Protein AF-A0A412KSM3-F1 (afdb_monomer)

Mean predicted aligned error: 12.53 Å

Structure (mmCIF, N/CA/C/O backbone):
data_AF-A0A412KSM3-F1
#
_entry.id   AF-A0A412KSM3-F1
#
loop_
_atom_site.group_PDB
_atom_site.id
_atom_site.type_symbol
_atom_site.label_atom_id
_atom_site.label_alt_id
_atom_site.label_comp_id
_atom_site.label_asym_id
_atom_site.label_entity_id
_atom_site.label_seq_id
_atom_site.pdbx_PDB_ins_code
_atom_site.Cartn_x
_atom_site.Cartn_y
_atom_site.Cartn_z
_atom_site.occupancy
_atom_site.B_iso_or_equiv
_atom_site.auth_seq_id
_atom_site.auth_comp_id
_atom_site.auth_asym_id
_atom_site.auth_atom_id
_atom_site.pdbx_PDB_model_num
ATOM 1 N N . MET A 1 1 ? -1.218 -24.871 -24.030 1.00 41.84 1 MET A N 1
ATOM 2 C CA . MET A 1 1 ? -2.576 -24.636 -23.506 1.00 41.84 1 MET A CA 1
ATOM 3 C C . MET A 1 1 ? -2.518 -24.998 -22.035 1.00 41.84 1 MET A C 1
ATOM 5 O O . MET A 1 1 ? -2.115 -26.114 -21.747 1.00 41.84 1 MET A O 1
ATOM 9 N N . LEU A 1 2 ? -2.709 -24.034 -21.135 1.00 46.22 2 LEU A N 1
ATOM 10 C CA . LEU A 1 2 ? -2.641 -24.259 -19.686 1.00 46.22 2 LEU A CA 1
ATOM 11 C C . LEU A 1 2 ? -4.062 -24.531 -19.176 1.00 46.22 2 LEU A C 1
ATOM 13 O O . LEU A 1 2 ? -4.995 -23.851 -19.595 1.00 46.22 2 LEU A O 1
ATOM 17 N N . ASP A 1 3 ? -4.217 -25.549 -18.328 1.00 54.09 3 ASP A N 1
ATOM 18 C CA . ASP A 1 3 ? -5.524 -26.036 -17.873 1.00 54.09 3 ASP A CA 1
ATOM 19 C C . ASP A 1 3 ? -6.285 -24.988 -17.051 1.00 54.09 3 ASP A C 1
ATOM 21 O O . ASP A 1 3 ? -5.856 -24.595 -15.961 1.00 54.09 3 ASP A O 1
ATOM 25 N N . LYS A 1 4 ? -7.452 -24.591 -17.567 1.00 57.88 4 LYS A N 1
ATOM 26 C CA . LYS A 1 4 ? -8.476 -23.795 -16.882 1.00 57.88 4 LYS A CA 1
ATOM 27 C C . LYS A 1 4 ? -9.047 -24.594 -15.707 1.00 57.88 4 LYS A C 1
ATOM 29 O O . LYS A 1 4 ? -9.431 -25.749 -15.881 1.00 57.88 4 LYS A O 1
ATOM 34 N N . GLY A 1 5 ? -9.150 -23.990 -14.524 1.00 72.62 5 GLY A N 1
ATOM 35 C CA . GLY A 1 5 ? -9.781 -24.649 -13.378 1.00 72.62 5 GLY A CA 1
ATOM 36 C C . GLY A 1 5 ? -9.527 -23.974 -12.035 1.00 72.62 5 GLY A C 1
ATOM 37 O O . GLY A 1 5 ? -8.598 -23.182 -11.879 1.00 72.62 5 GLY A O 1
ATOM 38 N N . THR A 1 6 ? -10.371 -24.301 -11.059 1.00 74.75 6 THR A N 1
ATOM 39 C CA . THR A 1 6 ? -10.212 -23.893 -9.660 1.00 74.75 6 THR A CA 1
ATOM 40 C C . THR A 1 6 ? -9.235 -24.842 -8.974 1.00 74.75 6 THR A C 1
ATOM 42 O O . THR A 1 6 ? -9.435 -26.056 -8.998 1.00 74.75 6 THR A O 1
ATOM 45 N N . ARG A 1 7 ? -8.173 -24.314 -8.363 1.00 77.75 7 ARG A N 1
ATOM 46 C CA . ARG A 1 7 ? -7.205 -25.087 -7.570 1.00 77.75 7 ARG A CA 1
ATOM 47 C C . ARG A 1 7 ? -7.163 -24.548 -6.152 1.00 77.75 7 ARG A C 1
ATOM 49 O O . ARG A 1 7 ? -7.313 -23.352 -5.944 1.00 77.75 7 ARG A O 1
ATOM 56 N N . ILE A 1 8 ? -6.933 -25.422 -5.184 1.00 75.50 8 ILE A N 1
ATOM 57 C CA . ILE A 1 8 ? -6.773 -25.018 -3.787 1.00 75.50 8 ILE A CA 1
ATOM 58 C C . ILE A 1 8 ? -5.331 -24.546 -3.592 1.00 75.50 8 ILE A C 1
ATOM 60 O O . ILE A 1 8 ? -4.391 -25.249 -3.973 1.00 75.50 8 ILE A O 1
ATOM 64 N N . CYS A 1 9 ? -5.148 -23.348 -3.038 1.00 68.38 9 CYS A N 1
ATOM 65 C CA . CYS A 1 9 ? -3.826 -22.834 -2.710 1.00 68.38 9 CYS A CA 1
ATOM 66 C C . CYS A 1 9 ? -3.195 -23.695 -1.599 1.00 68.38 9 CYS A C 1
ATOM 68 O O . CYS A 1 9 ? -3.777 -23.797 -0.521 1.00 68.38 9 CYS A O 1
ATOM 70 N N . PRO A 1 10 ? -1.999 -24.276 -1.798 1.00 67.38 10 PRO A N 1
ATOM 71 C CA . PRO A 1 10 ? -1.363 -25.119 -0.785 1.00 67.38 10 PRO A CA 1
ATOM 72 C C . PRO A 1 10 ? -0.852 -24.334 0.436 1.00 67.38 10 PRO A C 1
ATOM 74 O O . PRO A 1 10 ? -0.486 -24.952 1.428 1.00 67.38 10 PRO A O 1
ATOM 77 N N . PHE A 1 11 ? -0.814 -22.997 0.368 1.00 60.38 11 PHE A N 1
ATOM 78 C CA . PHE A 1 11 ? -0.351 -22.135 1.462 1.00 60.38 11 PHE A CA 1
ATOM 79 C C . PHE A 1 11 ? -1.486 -21.630 2.357 1.00 60.38 11 PHE A C 1
ATOM 81 O O . PHE A 1 11 ? -1.349 -21.677 3.572 1.00 60.38 11 PHE A O 1
ATOM 88 N N . CYS A 1 12 ? -2.595 -21.162 1.775 1.00 77.31 12 CYS A N 1
ATOM 89 C CA . CYS A 1 12 ? -3.716 -20.588 2.533 1.00 77.31 12 CYS A CA 1
ATOM 90 C C . CYS A 1 12 ? -4.997 -21.439 2.510 1.00 77.31 12 CYS A C 1
ATOM 92 O O . CYS A 1 12 ? -5.958 -21.104 3.187 1.00 77.31 12 CYS A O 1
ATOM 94 N N . GLY A 1 13 ? -5.052 -22.530 1.735 1.00 71.19 13 GLY A N 1
ATOM 95 C CA . GLY A 1 13 ? -6.236 -23.396 1.650 1.00 71.19 13 GLY A CA 1
ATOM 96 C C . GLY A 1 13 ? -7.427 -22.799 0.886 1.00 71.19 13 GLY A C 1
ATOM 97 O O . GLY A 1 13 ? -8.452 -23.462 0.744 1.00 71.19 13 GLY A O 1
ATOM 98 N N . GLU A 1 14 ? -7.304 -21.582 0.356 1.00 71.31 14 GLU A N 1
ATOM 99 C CA . GLU A 1 14 ? -8.378 -20.920 -0.386 1.00 71.31 14 GLU A CA 1
ATOM 100 C C . GLU A 1 14 ? -8.478 -21.406 -1.846 1.00 71.31 14 GLU A C 1
ATOM 102 O O . GLU A 1 14 ? -7.454 -21.705 -2.480 1.00 71.31 14 GLU A O 1
ATOM 107 N N . PRO A 1 15 ? -9.695 -21.471 -2.424 1.00 73.25 15 PRO A N 1
ATOM 108 C CA . PRO A 1 15 ? -9.890 -21.777 -3.835 1.00 73.25 15 PRO A CA 1
ATOM 109 C C . PRO A 1 15 ? -9.442 -20.604 -4.721 1.00 73.25 15 PRO A C 1
ATOM 111 O O . PRO A 1 15 ? -9.922 -19.481 -4.600 1.00 73.25 15 PRO A O 1
ATOM 114 N N . VAL A 1 16 ? -8.548 -20.886 -5.666 1.00 72.88 16 VAL A N 1
ATOM 115 C CA . VAL A 1 16 ? -8.004 -19.931 -6.636 1.00 72.88 16 VAL A CA 1
ATOM 116 C C . VAL A 1 16 ? -8.411 -20.353 -8.045 1.00 72.88 16 VAL A C 1
ATOM 118 O O . VAL A 1 16 ? -8.123 -21.469 -8.480 1.00 72.88 16 VAL A O 1
ATOM 121 N N . THR A 1 17 ? -9.075 -19.461 -8.777 1.00 78.31 17 THR A N 1
ATOM 122 C CA . THR A 1 17 ? -9.485 -19.677 -10.172 1.00 78.31 17 THR A CA 1
ATOM 123 C C . THR A 1 17 ? -8.415 -19.206 -11.153 1.00 78.31 17 THR A C 1
ATOM 125 O O . THR A 1 17 ? -7.823 -18.147 -10.959 1.00 78.31 17 THR A O 1
ATOM 128 N N . PHE A 1 18 ? -8.172 -19.971 -12.220 1.00 74.25 18 PHE A N 1
ATOM 129 C CA . PHE A 1 18 ? -7.217 -19.625 -13.281 1.00 74.25 18 PHE A CA 1
ATOM 130 C C . PHE A 1 18 ? -7.918 -19.492 -14.640 1.00 74.25 18 PHE A C 1
ATOM 132 O O . PHE A 1 18 ? -8.801 -20.292 -14.962 1.00 74.25 18 PHE A O 1
ATOM 139 N N . ASP A 1 19 ? -7.523 -18.491 -15.434 1.00 74.00 19 ASP A N 1
ATOM 140 C CA . ASP A 1 19 ? -8.002 -18.304 -16.806 1.00 74.00 19 ASP A CA 1
ATOM 141 C C . ASP A 1 19 ? -7.273 -19.206 -17.819 1.00 74.00 19 ASP A C 1
ATOM 143 O O . ASP A 1 19 ? -6.337 -19.938 -17.497 1.00 74.00 19 ASP A O 1
ATOM 147 N N . GLU A 1 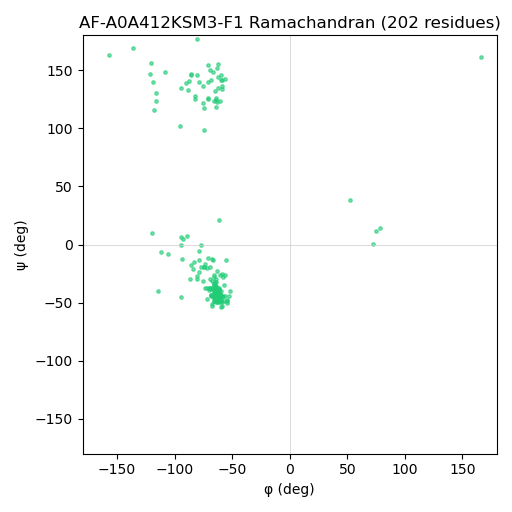20 ? -7.703 -19.138 -19.079 1.00 68.81 20 GLU A N 1
ATOM 148 C CA . GLU A 1 20 ? -7.168 -19.928 -20.200 1.00 68.81 20 GLU A CA 1
ATOM 149 C C . GLU A 1 20 ? -5.712 -19.572 -20.564 1.00 68.81 20 GLU A C 1
ATOM 151 O O . GLU A 1 20 ? -5.040 -20.321 -21.278 1.00 68.81 20 GLU A O 1
ATOM 156 N N . THR A 1 21 ? -5.198 -18.452 -20.044 1.00 64.44 21 THR A N 1
ATOM 157 C CA . THR A 1 21 ? -3.791 -18.043 -20.160 1.00 64.44 21 THR A CA 1
ATOM 158 C C . THR A 1 21 ? -2.947 -18.484 -18.960 1.00 64.44 21 THR A C 1
ATOM 160 O O . THR A 1 21 ? -1.738 -18.251 -18.943 1.00 64.44 21 THR A O 1
ATOM 163 N N . GLY A 1 22 ? -3.553 -19.162 -17.976 1.00 59.41 22 GLY A N 1
ATOM 164 C CA . GLY A 1 22 ? -2.907 -19.590 -16.736 1.00 59.41 22 GLY A CA 1
ATOM 165 C C . GLY A 1 22 ? -2.744 -18.466 -15.711 1.00 59.41 22 GLY A C 1
ATOM 166 O O . GLY A 1 22 ? -1.975 -18.612 -14.759 1.00 59.41 22 GLY A O 1
ATOM 167 N N . ARG A 1 23 ? -3.434 -17.333 -15.887 1.00 58.72 23 ARG A N 1
ATOM 168 C CA . ARG A 1 23 ? -3.395 -16.205 -14.956 1.00 58.72 23 ARG A CA 1
ATOM 169 C C . ARG A 1 23 ? -4.446 -16.391 -13.868 1.00 58.72 23 ARG A C 1
ATOM 171 O O . ARG A 1 23 ? -5.560 -16.839 -14.128 1.00 58.72 23 ARG A O 1
ATOM 178 N N . ARG A 1 24 ? -4.081 -16.035 -12.637 1.00 64.88 24 ARG A N 1
ATOM 179 C CA . ARG A 1 24 ? -4.999 -16.011 -11.497 1.00 64.88 24 ARG A CA 1
ATOM 180 C C . ARG A 1 24 ? -6.134 -15.018 -11.772 1.00 64.88 24 ARG A C 1
ATOM 182 O O . ARG A 1 24 ? -5.879 -13.847 -12.047 1.00 64.88 24 ARG A O 1
ATOM 189 N N . VAL A 1 25 ? -7.361 -15.517 -11.712 1.00 64.69 25 VAL A N 1
ATOM 190 C CA . VAL A 1 25 ? -8.604 -14.751 -11.728 1.00 64.69 25 VAL A CA 1
ATOM 191 C C . VAL A 1 25 ? -8.986 -14.572 -10.270 1.00 64.69 25 VAL A C 1
ATOM 193 O O . VAL A 1 25 ? -9.444 -15.516 -9.630 1.00 64.69 25 VAL A O 1
ATOM 196 N N . ASP A 1 26 ? -8.731 -13.394 -9.715 1.00 61.03 26 ASP A N 1
ATOM 197 C CA . ASP A 1 26 ? -9.159 -13.083 -8.357 1.00 61.03 26 ASP A CA 1
ATOM 198 C C . ASP A 1 26 ? -10.671 -12.822 -8.368 1.00 61.03 26 ASP A C 1
ATOM 200 O O . ASP A 1 26 ? -11.149 -11.941 -9.079 1.00 61.03 26 ASP A O 1
ATOM 204 N N . VAL A 1 27 ? -11.442 -13.589 -7.591 1.00 52.03 27 VAL A N 1
ATOM 205 C CA . VAL A 1 27 ? -12.914 -13.464 -7.510 1.00 52.03 27 VAL A CA 1
ATOM 206 C C . VAL A 1 27 ? -13.338 -12.047 -7.082 1.00 52.03 27 VAL A C 1
ATOM 208 O O . VAL A 1 27 ? -14.373 -11.552 -7.517 1.00 52.03 27 VAL A O 1
ATOM 211 N N . GLN A 1 28 ? -12.492 -11.336 -6.328 1.00 49.03 28 GLN A N 1
ATOM 212 C CA . GLN A 1 28 ? -12.692 -9.921 -5.984 1.00 49.03 28 GLN A CA 1
ATOM 213 C C . GLN A 1 28 ? -12.322 -8.941 -7.107 1.00 49.03 28 GLN A C 1
ATOM 215 O O . GLN A 1 28 ? -12.888 -7.852 -7.174 1.00 49.03 28 GLN A O 1
ATOM 220 N N . ALA A 1 29 ? -11.449 -9.325 -8.042 1.00 45.44 29 ALA A N 1
ATOM 221 C CA . ALA A 1 29 ? -11.204 -8.533 -9.246 1.00 45.44 29 ALA A CA 1
ATOM 222 C C . ALA A 1 29 ? -12.415 -8.547 -10.196 1.00 45.44 29 ALA A C 1
ATOM 224 O O . ALA A 1 29 ? -12.548 -7.647 -11.020 1.00 45.44 29 ALA A O 1
ATOM 225 N N . GLY A 1 30 ? -13.326 -9.520 -10.051 1.00 38.75 30 GLY A N 1
ATOM 226 C CA . GLY A 1 30 ? -14.575 -9.589 -10.812 1.00 38.75 30 GLY A CA 1
ATOM 227 C C . GLY A 1 30 ? -15.535 -8.427 -10.535 1.00 38.75 30 GLY A C 1
ATOM 228 O O . GLY A 1 30 ? -16.204 -7.978 -11.456 1.00 38.75 30 GLY A O 1
ATOM 229 N N . GLN A 1 31 ? -15.554 -7.880 -9.313 1.00 40.97 31 GLN A N 1
ATOM 230 C CA . GLN A 1 31 ? -16.385 -6.710 -8.988 1.00 40.97 31 GLN A CA 1
ATOM 231 C C . GLN A 1 31 ? -15.746 -5.386 -9.432 1.00 40.97 31 GLN A C 1
ATOM 233 O O . GLN A 1 31 ? -16.455 -4.436 -9.744 1.00 40.97 31 GLN A O 1
ATOM 238 N N . ALA A 1 32 ? -14.415 -5.323 -9.521 1.00 42.50 32 ALA A N 1
ATOM 239 C CA . ALA A 1 32 ? -13.710 -4.153 -10.045 1.00 42.50 32 ALA A CA 1
ATOM 240 C C . ALA A 1 32 ? -13.619 -4.136 -11.584 1.00 42.50 32 ALA A C 1
ATOM 242 O O . ALA A 1 32 ? -13.301 -3.104 -12.166 1.00 42.50 32 ALA A O 1
ATOM 243 N N . ALA A 1 33 ? -13.891 -5.258 -12.259 1.00 44.19 33 ALA A N 1
ATOM 244 C CA . ALA A 1 33 ? -13.808 -5.353 -13.715 1.00 44.19 33 ALA A CA 1
ATOM 245 C C . ALA A 1 33 ? -14.970 -4.656 -14.454 1.00 44.19 33 ALA A C 1
ATOM 247 O O . ALA A 1 33 ? -14.815 -4.336 -15.632 1.00 44.19 33 ALA A O 1
ATOM 248 N N . GLU A 1 34 ? -16.106 -4.390 -13.795 1.00 44.03 34 GLU A N 1
ATOM 249 C CA . GLU A 1 34 ? -17.260 -3.718 -14.426 1.00 44.03 34 GLU A CA 1
ATOM 250 C C . GLU A 1 34 ? -17.182 -2.184 -14.407 1.00 44.03 34 GLU A C 1
ATOM 252 O O . GLU A 1 34 ? -17.816 -1.517 -15.225 1.00 44.03 34 GLU A O 1
ATOM 257 N N . THR A 1 35 ? -16.333 -1.600 -13.564 1.00 46.62 35 THR A N 1
ATOM 258 C CA . THR A 1 35 ? -16.054 -0.161 -13.564 1.00 46.62 35 THR A CA 1
ATOM 259 C C . THR A 1 35 ? -14.583 0.062 -13.868 1.00 46.62 35 THR A C 1
ATOM 261 O O . THR A 1 35 ? -13.726 -0.285 -13.071 1.00 46.62 35 THR A O 1
ATOM 264 N N . ASN A 1 36 ? -14.271 0.698 -15.000 1.00 56.44 36 ASN A N 1
ATOM 265 C CA . ASN A 1 36 ? -12.913 1.080 -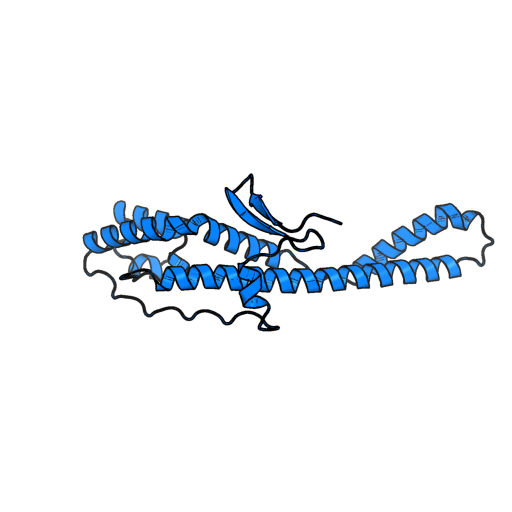15.426 1.00 56.44 36 ASN A CA 1
ATOM 266 C C . ASN A 1 36 ? -12.180 2.074 -14.474 1.00 56.44 36 ASN A C 1
ATOM 268 O O . ASN A 1 36 ? -11.269 2.783 -14.905 1.00 56.44 36 ASN A O 1
ATOM 272 N N . GLY A 1 37 ? -12.576 2.173 -13.202 1.00 71.88 37 GLY A N 1
ATOM 273 C CA . GLY A 1 37 ? -12.078 3.114 -12.203 1.00 71.88 37 GLY A CA 1
ATOM 274 C C . GLY A 1 37 ? -11.833 2.464 -10.841 1.00 71.88 37 GLY A C 1
ATOM 275 O O . GLY A 1 37 ? -12.203 1.318 -10.599 1.00 71.88 37 GLY A O 1
ATOM 276 N N . LEU A 1 38 ? -11.173 3.214 -9.954 1.00 81.88 38 LEU A N 1
ATOM 277 C CA . LEU A 1 38 ? -10.985 2.817 -8.558 1.00 81.88 38 LEU A CA 1
ATOM 278 C C . LEU A 1 38 ? -12.364 2.618 -7.898 1.00 81.88 38 LEU A C 1
ATOM 280 O O . LEU A 1 38 ? -13.228 3.475 -8.100 1.00 81.88 38 LEU A O 1
ATOM 284 N N . PRO A 1 39 ? -12.582 1.552 -7.107 1.00 86.25 39 PRO A N 1
ATOM 285 C CA . PRO A 1 39 ? -13.832 1.398 -6.376 1.00 86.25 39 PRO A CA 1
ATOM 286 C C . PRO A 1 39 ? -14.052 2.573 -5.413 1.00 86.25 39 PRO A C 1
ATOM 288 O O . PRO A 1 39 ? -13.101 3.126 -4.852 1.00 86.25 39 PRO A O 1
ATOM 291 N N . GLU A 1 40 ? -15.313 2.965 -5.234 1.00 89.38 40 GLU A N 1
ATOM 292 C CA . GLU A 1 40 ? -15.681 4.050 -4.323 1.00 89.38 40 GLU A CA 1
ATOM 293 C C . GLU A 1 40 ? -15.305 3.698 -2.879 1.00 89.38 40 GLU A C 1
ATOM 295 O O . GLU A 1 40 ? -15.356 2.535 -2.475 1.00 89.38 40 GLU A O 1
ATOM 300 N N . LEU A 1 41 ? -14.884 4.699 -2.103 1.00 91.19 41 LEU A N 1
ATOM 301 C CA . LEU A 1 41 ? -14.536 4.498 -0.701 1.00 91.19 41 LEU A CA 1
ATOM 302 C C . LEU A 1 41 ? -15.793 4.234 0.123 1.00 91.19 41 LEU A C 1
ATOM 304 O O . LEU A 1 41 ? -16.702 5.059 0.136 1.00 91.19 41 LEU A O 1
ATOM 308 N N . VAL A 1 42 ? -15.812 3.136 0.872 1.00 91.88 42 VAL A N 1
ATOM 309 C CA . VAL A 1 42 ? -16.924 2.835 1.778 1.00 91.88 42 VAL A CA 1
ATOM 310 C C . VAL A 1 42 ? -17.001 3.896 2.884 1.00 91.88 42 VAL A C 1
ATOM 312 O O . VAL A 1 42 ? -16.023 4.164 3.589 1.00 91.88 42 VAL A O 1
ATOM 315 N N . ALA A 1 43 ? -18.174 4.507 3.051 1.00 91.06 43 ALA A N 1
ATOM 316 C CA . ALA A 1 43 ? -18.428 5.449 4.137 1.00 91.06 43 ALA A CA 1
ATOM 317 C C . ALA A 1 43 ? -18.496 4.718 5.486 1.00 91.06 43 ALA A C 1
ATOM 319 O O . ALA A 1 43 ? -19.062 3.627 5.587 1.00 91.06 43 ALA A O 1
ATOM 320 N N . LEU A 1 44 ? -17.919 5.321 6.524 1.00 90.62 44 LEU A N 1
ATOM 321 C CA . LEU A 1 44 ? -17.948 4.766 7.875 1.00 90.62 44 LEU A CA 1
ATOM 322 C C . LEU A 1 44 ? -19.296 5.048 8.538 1.00 90.62 44 LEU A C 1
ATOM 324 O O . LEU A 1 44 ? -19.848 6.141 8.402 1.00 90.62 44 LEU A O 1
ATOM 328 N N . ARG A 1 45 ? -19.811 4.058 9.268 1.00 88.19 45 ARG A N 1
ATOM 329 C CA . ARG A 1 45 ? -20.985 4.215 10.125 1.00 88.19 45 ARG A CA 1
ATOM 330 C C . ARG A 1 45 ? -20.654 5.150 11.289 1.00 88.19 45 ARG A C 1
ATOM 332 O O . ARG A 1 45 ? -19.522 5.191 11.768 1.00 88.19 45 ARG A O 1
ATOM 339 N N . GLU A 1 46 ? -21.667 5.881 11.741 1.00 86.88 46 GLU A N 1
ATOM 340 C CA . GLU A 1 46 ? -21.570 6.725 12.927 1.00 86.88 46 GLU A CA 1
ATOM 341 C C . GLU A 1 46 ? -21.188 5.906 14.167 1.00 86.88 46 GLU A C 1
ATOM 343 O O . GLU A 1 46 ? -21.618 4.760 14.345 1.00 86.88 46 GLU A O 1
ATOM 348 N N . LEU A 1 47 ? -20.350 6.509 15.009 1.00 88.56 47 LEU A N 1
ATOM 349 C CA . LEU A 1 47 ? -19.859 5.889 16.229 1.00 88.56 47 LEU A CA 1
ATOM 350 C C . LEU A 1 47 ? -20.992 5.730 17.241 1.00 88.56 47 LEU A C 1
ATOM 352 O O . LEU A 1 47 ? -21.842 6.601 17.416 1.00 88.56 47 LEU A O 1
ATOM 356 N N . SER A 1 48 ? -20.974 4.606 17.945 1.00 87.44 48 SER A N 1
ATOM 357 C CA . SER A 1 48 ? -21.804 4.417 19.130 1.00 87.44 48 SER A CA 1
ATOM 358 C C . SER A 1 48 ? -21.286 5.280 20.285 1.00 87.44 48 SER A C 1
ATOM 360 O O . SER A 1 48 ? -20.093 5.590 20.325 1.00 87.44 48 SER A O 1
ATOM 362 N N . PRO A 1 49 ? -22.150 5.663 21.242 1.00 84.81 49 PRO A N 1
ATOM 363 C CA . PRO A 1 49 ? -21.711 6.416 22.408 1.00 84.81 49 PRO A CA 1
ATOM 364 C C . PRO A 1 49 ? -20.661 5.628 23.199 1.00 84.81 49 PRO A C 1
ATOM 366 O O . PRO A 1 49 ? -20.765 4.406 23.340 1.00 84.81 49 PRO A O 1
ATOM 369 N N . VAL A 1 50 ? -19.663 6.342 23.722 1.00 81.50 50 VAL A N 1
ATOM 370 C CA . VAL A 1 50 ? -18.628 5.764 24.588 1.00 81.50 50 VAL A CA 1
ATOM 371 C C . VAL A 1 50 ? -19.292 5.209 25.858 1.00 81.50 50 VAL A C 1
ATOM 373 O O . VAL A 1 50 ? -20.152 5.892 26.427 1.00 81.50 50 VAL A O 1
ATOM 376 N N . PRO A 1 51 ? -18.938 3.989 26.311 1.00 82.31 51 PRO A N 1
ATOM 377 C CA . PRO A 1 51 ? -19.481 3.427 27.544 1.00 82.31 51 PRO A CA 1
ATOM 378 C C . PRO A 1 51 ? -19.232 4.342 28.750 1.00 82.31 51 PRO A C 1
ATOM 380 O O . PRO A 1 51 ? -18.187 4.982 28.858 1.00 82.31 51 PRO A O 1
ATOM 383 N N . GLY A 1 52 ? -20.205 4.418 29.660 1.00 76.06 52 GLY A N 1
ATOM 384 C CA . GLY A 1 52 ? -20.185 5.387 30.762 1.00 76.06 52 GLY A CA 1
ATOM 385 C C . GLY A 1 52 ? -19.253 5.012 31.916 1.00 76.06 52 GLY A C 1
ATOM 386 O O . GLY A 1 52 ? -18.889 5.879 32.709 1.00 76.06 52 GLY A O 1
ATOM 387 N N . THR A 1 53 ? -18.868 3.738 32.026 1.00 81.81 53 THR A N 1
ATOM 388 C CA . THR A 1 53 ? -17.990 3.235 33.092 1.00 81.81 53 THR A CA 1
ATOM 389 C C . THR A 1 53 ? -16.714 2.605 32.534 1.00 81.81 53 THR A C 1
ATOM 391 O O . THR A 1 53 ? -16.661 2.147 31.386 1.00 81.81 53 THR A O 1
ATOM 394 N N . ARG A 1 54 ? -15.655 2.571 33.353 1.00 79.06 54 ARG A N 1
ATOM 395 C CA . ARG A 1 54 ? -14.359 1.980 32.980 1.00 79.06 54 ARG A CA 1
ATOM 396 C C . ARG A 1 54 ? -14.485 0.477 32.753 1.00 79.06 54 ARG A C 1
ATOM 398 O O . ARG A 1 54 ? -13.923 -0.048 31.797 1.00 79.06 54 ARG A O 1
ATOM 405 N N . GLU A 1 55 ? -15.243 -0.204 33.603 1.00 83.19 55 GLU A N 1
ATOM 406 C CA . GLU A 1 55 ? -15.464 -1.645 33.535 1.00 83.19 55 GLU A CA 1
ATOM 407 C C . GLU A 1 55 ? -16.205 -2.030 32.247 1.00 83.19 55 GLU A C 1
ATOM 409 O O . GLU A 1 55 ? -15.788 -2.960 31.554 1.00 83.19 55 GLU A O 1
ATOM 414 N N . GLU A 1 56 ? -17.252 -1.281 31.879 1.00 83.81 56 GLU A N 1
ATOM 415 C CA . GLU A 1 56 ? -17.963 -1.473 30.607 1.00 83.81 56 GLU A CA 1
ATOM 416 C C . GLU A 1 56 ? -17.065 -1.157 29.408 1.00 83.81 56 GLU A C 1
ATOM 418 O O . GLU A 1 56 ? -17.079 -1.897 28.426 1.00 83.81 56 GLU A O 1
ATOM 423 N N . THR A 1 57 ? -16.237 -0.112 29.498 1.00 83.44 57 THR A N 1
ATOM 424 C CA . THR A 1 57 ? -15.281 0.239 28.438 1.00 83.44 57 THR A CA 1
ATOM 425 C C . THR A 1 57 ? -14.291 -0.897 28.197 1.00 83.44 57 THR A C 1
ATOM 427 O O . THR A 1 57 ? -14.107 -1.312 27.058 1.00 83.44 57 THR A O 1
ATOM 430 N N . ILE A 1 58 ? -13.693 -1.464 29.248 1.00 84.00 58 ILE A N 1
ATOM 431 C CA . ILE A 1 58 ? -12.744 -2.583 29.123 1.00 84.00 58 ILE A CA 1
ATOM 432 C C . ILE A 1 58 ? -13.437 -3.832 28.561 1.00 84.00 58 ILE A C 1
ATOM 434 O O . ILE A 1 58 ? -12.873 -4.520 27.706 1.00 84.00 58 ILE A O 1
ATOM 438 N N . ALA A 1 59 ? -14.659 -4.132 29.009 1.00 88.00 59 ALA A N 1
ATOM 439 C CA . ALA A 1 59 ? -15.420 -5.270 28.501 1.00 88.00 59 ALA A CA 1
ATOM 440 C C . ALA A 1 59 ? -15.726 -5.132 27.000 1.00 88.00 59 ALA A C 1
ATOM 442 O O . ALA A 1 59 ? -15.517 -6.077 26.233 1.00 88.00 59 ALA A O 1
ATOM 443 N N . GLU A 1 60 ? -16.163 -3.948 26.569 1.00 87.81 60 GLU A N 1
ATOM 444 C CA . GLU A 1 60 ? -16.435 -3.657 25.162 1.00 87.81 60 GLU A CA 1
ATOM 445 C C . GLU A 1 60 ? -1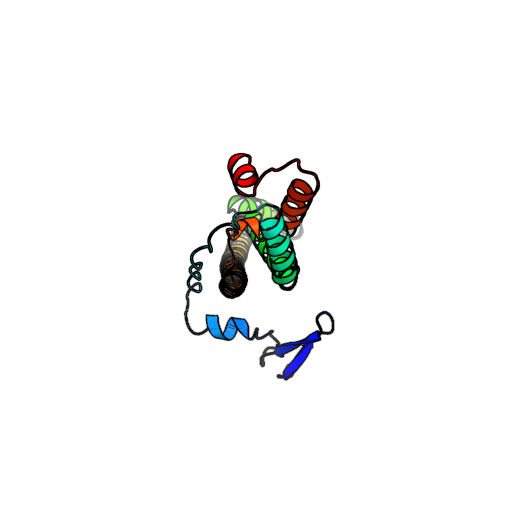5.149 -3.620 24.322 1.00 87.81 60 GLU A C 1
ATOM 447 O O . GLU A 1 60 ? -15.134 -4.175 23.225 1.00 87.81 60 GLU A O 1
ATOM 452 N N . LEU A 1 61 ? -14.039 -3.081 24.841 1.00 88.00 61 LEU A N 1
ATOM 453 C CA . LEU A 1 61 ? -12.735 -3.122 24.166 1.00 88.00 61 LEU A CA 1
ATOM 454 C C . LEU A 1 61 ? -12.248 -4.550 23.936 1.00 88.00 61 LEU A C 1
ATOM 456 O O . LEU A 1 61 ? -11.821 -4.869 22.833 1.00 88.00 61 LEU A O 1
ATOM 460 N N . ARG A 1 62 ? -12.352 -5.435 24.933 1.00 88.88 62 ARG A N 1
ATOM 461 C CA . ARG A 1 62 ? -11.974 -6.851 24.776 1.00 88.88 62 ARG A CA 1
ATOM 462 C C . ARG A 1 62 ? -12.877 -7.577 23.777 1.00 88.88 62 ARG A C 1
ATOM 464 O O . ARG A 1 62 ? -12.401 -8.426 23.023 1.00 88.88 62 ARG A O 1
ATOM 471 N N . ARG A 1 63 ? -14.173 -7.240 23.736 1.00 91.56 63 ARG A N 1
ATOM 472 C CA . ARG A 1 63 ? -15.097 -7.758 22.714 1.00 91.56 63 ARG A CA 1
ATOM 473 C C . ARG A 1 63 ? -14.675 -7.306 21.317 1.00 91.56 63 ARG A C 1
ATOM 475 O O . ARG A 1 63 ? -14.616 -8.138 20.416 1.00 91.56 63 ARG A O 1
ATOM 482 N N . LEU A 1 64 ? -14.389 -6.016 21.144 1.00 90.50 64 LEU A N 1
ATOM 483 C CA . LEU A 1 64 ? -13.955 -5.456 19.866 1.00 90.50 64 LEU A CA 1
ATOM 484 C C . LEU A 1 64 ? -12.591 -6.010 19.448 1.00 90.50 64 LEU A C 1
ATOM 486 O O . LEU A 1 64 ? -12.455 -6.402 18.300 1.00 90.50 64 LEU A O 1
ATOM 490 N N . GLN A 1 65 ? -11.634 -6.154 20.365 1.00 90.06 65 GLN A N 1
ATOM 491 C CA . GLN A 1 65 ? -10.337 -6.779 20.091 1.00 90.06 65 GLN A CA 1
ATOM 492 C C . GLN A 1 65 ? -10.515 -8.182 19.504 1.00 90.06 65 GLN A C 1
ATOM 494 O O . GLN A 1 65 ? -9.924 -8.504 18.480 1.00 90.06 65 GLN A O 1
ATOM 499 N N . LYS A 1 66 ? -11.376 -9.005 20.116 1.00 90.62 66 LYS A N 1
ATOM 500 C CA . LYS A 1 66 ? -11.682 -10.344 19.600 1.00 90.62 66 LYS A CA 1
ATOM 501 C C . LYS A 1 66 ? -12.389 -10.314 18.241 1.00 90.62 66 LYS A C 1
ATOM 503 O O . LYS A 1 66 ? -12.240 -11.239 17.459 1.00 90.62 66 LYS A O 1
ATOM 508 N N . TYR A 1 67 ? -13.201 -9.295 17.975 1.00 91.12 67 TYR A N 1
ATOM 509 C CA . TYR A 1 67 ? -13.860 -9.142 16.679 1.00 91.12 67 TYR A CA 1
ATOM 510 C C . TYR A 1 67 ? -12.859 -8.728 15.593 1.00 91.12 67 TYR A C 1
ATOM 512 O O . TYR A 1 67 ? -12.826 -9.321 14.523 1.00 91.12 67 TYR A O 1
ATOM 520 N N . PHE A 1 68 ? -12.008 -7.741 15.873 1.00 89.88 68 PHE A N 1
ATOM 521 C CA . PHE A 1 68 ? -11.030 -7.239 14.912 1.00 89.88 68 PHE A CA 1
ATOM 522 C C . PHE A 1 68 ? -9.844 -8.181 14.696 1.00 89.88 68 PHE A C 1
ATOM 524 O O . PHE A 1 68 ? -9.258 -8.118 13.618 1.00 89.88 68 PHE A O 1
ATOM 531 N N . SER A 1 69 ? -9.575 -9.117 15.618 1.00 89.12 69 SER A N 1
ATOM 532 C CA . SER A 1 69 ? -8.545 -10.145 15.413 1.00 89.12 69 SER A CA 1
ATOM 533 C C . SER A 1 69 ? -8.789 -11.022 14.182 1.00 89.12 69 SER A C 1
ATOM 535 O O . SER A 1 69 ? -7.844 -11.534 13.588 1.00 89.12 69 SER A O 1
ATOM 537 N N . ASP A 1 70 ? -10.046 -11.155 13.740 1.00 89.62 70 ASP A N 1
ATOM 538 C CA . ASP A 1 70 ? -10.394 -11.884 12.511 1.00 89.62 70 ASP A CA 1
ATOM 539 C C . ASP A 1 70 ? -9.883 -11.176 11.234 1.00 89.62 70 ASP A C 1
ATOM 541 O O . ASP A 1 70 ? -9.877 -11.765 10.153 1.00 89.62 70 ASP A O 1
ATOM 545 N N . MET A 1 71 ? -9.441 -9.916 11.346 1.00 88.75 71 MET A N 1
ATOM 546 C CA . MET A 1 71 ? -8.935 -9.084 10.250 1.00 88.75 71 MET A CA 1
ATOM 547 C C . MET A 1 71 ? -7.479 -8.630 10.442 1.00 88.75 71 MET A C 1
ATOM 549 O O . MET A 1 71 ? -7.002 -7.820 9.645 1.00 88.75 71 MET A O 1
ATOM 553 N N . ASP A 1 72 ? -6.743 -9.159 11.427 1.00 87.19 72 ASP A N 1
ATOM 554 C CA . ASP A 1 72 ? -5.345 -8.773 11.704 1.00 87.19 72 ASP A CA 1
ATOM 555 C C . ASP A 1 72 ? -4.456 -8.867 10.456 1.00 87.19 72 ASP A C 1
ATOM 557 O O . ASP A 1 72 ? -3.706 -7.944 10.131 1.00 87.19 72 ASP A O 1
ATOM 561 N N . GLU A 1 73 ? -4.596 -9.955 9.692 1.00 88.69 73 GLU A N 1
ATOM 562 C CA . GLU A 1 73 ? -3.857 -10.150 8.442 1.00 88.69 73 GLU A CA 1
ATOM 563 C C . GLU A 1 73 ? -4.181 -9.057 7.415 1.00 88.69 73 GLU A C 1
ATOM 565 O O . GLU A 1 73 ? -3.293 -8.582 6.710 1.00 88.69 73 GLU A O 1
ATOM 570 N N . LYS A 1 74 ? -5.437 -8.601 7.338 1.00 89.44 74 LYS A N 1
ATOM 571 C CA . LYS A 1 74 ? -5.844 -7.550 6.396 1.00 89.44 74 LYS A CA 1
ATOM 572 C C . LYS A 1 74 ? -5.276 -6.191 6.776 1.00 89.44 74 LYS A C 1
ATOM 574 O O . LYS A 1 74 ? -4.870 -5.458 5.876 1.00 89.44 74 LYS A O 1
ATOM 579 N N . TYR A 1 75 ? -5.204 -5.872 8.068 1.00 87.75 75 TYR A N 1
ATOM 580 C CA . TYR A 1 75 ? -4.519 -4.667 8.539 1.00 87.75 75 TYR A CA 1
ATOM 581 C C . TYR A 1 75 ? -3.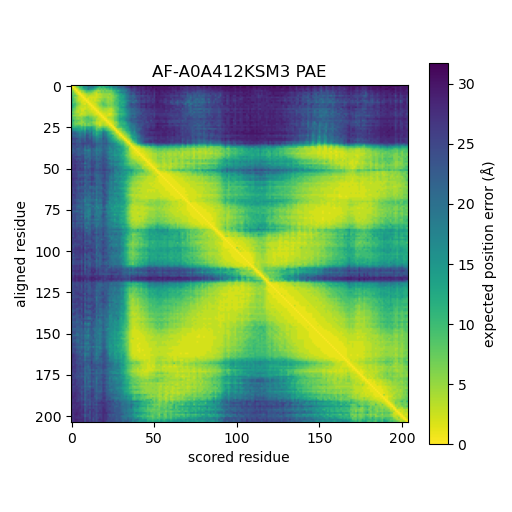028 -4.701 8.185 1.00 87.75 75 TYR A C 1
ATOM 583 O O . TYR A 1 75 ? -2.526 -3.738 7.605 1.00 87.75 75 TYR A O 1
ATOM 591 N N . ALA A 1 76 ? -2.350 -5.830 8.420 1.00 88.69 76 ALA A N 1
ATOM 592 C CA . ALA A 1 76 ? -0.941 -5.999 8.060 1.00 88.69 76 ALA A CA 1
ATOM 593 C C . ALA A 1 76 ? -0.702 -5.905 6.541 1.00 88.69 76 ALA A C 1
ATOM 595 O O . ALA A 1 76 ? 0.240 -5.254 6.089 1.00 88.69 76 ALA A O 1
ATOM 596 N N . VAL A 1 77 ? -1.579 -6.508 5.731 1.00 91.44 77 VAL A N 1
ATOM 597 C CA . VAL A 1 77 ? -1.523 -6.401 4.264 1.00 91.44 77 VAL A CA 1
ATOM 598 C C . VAL A 1 77 ? -1.727 -4.957 3.815 1.00 91.44 77 VAL A C 1
ATOM 600 O O . VAL A 1 77 ? -1.016 -4.490 2.928 1.00 91.44 77 VAL A O 1
ATOM 603 N N . LEU A 1 78 ? -2.681 -4.234 4.407 1.00 92.19 78 LEU A N 1
ATOM 604 C CA . LEU A 1 78 ? -2.910 -2.834 4.067 1.00 92.19 78 LEU A CA 1
ATOM 605 C C . LEU A 1 78 ? -1.663 -1.992 4.373 1.00 92.19 78 LEU A C 1
ATOM 607 O O . LEU A 1 78 ? -1.246 -1.204 3.524 1.00 92.19 78 LEU A O 1
ATOM 611 N N . GLU A 1 79 ? -1.042 -2.188 5.535 1.00 89.94 79 GLU A N 1
ATOM 612 C CA . GLU A 1 79 ? 0.198 -1.506 5.912 1.00 89.94 79 GLU A CA 1
ATOM 613 C C . GLU A 1 79 ? 1.350 -1.809 4.940 1.00 89.94 79 GLU A C 1
ATOM 615 O O . GLU A 1 79 ? 2.012 -0.884 4.461 1.00 89.94 79 GLU A O 1
ATOM 620 N N . ASP A 1 80 ? 1.549 -3.077 4.565 1.00 91.75 80 ASP A N 1
ATOM 621 C CA . ASP A 1 80 ? 2.573 -3.463 3.586 1.00 91.75 80 ASP A CA 1
ATOM 622 C C . ASP A 1 80 ? 2.311 -2.836 2.208 1.00 91.75 80 ASP A C 1
ATOM 624 O O . ASP A 1 80 ? 3.226 -2.321 1.561 1.00 91.75 80 ASP A O 1
ATOM 628 N N . LEU A 1 81 ? 1.049 -2.781 1.769 1.00 91.94 81 LEU A N 1
ATOM 629 C CA . LEU A 1 81 ? 0.679 -2.116 0.520 1.00 91.94 81 LEU A CA 1
ATOM 630 C C . LEU A 1 81 ? 0.977 -0.610 0.562 1.00 91.94 81 LEU A C 1
ATOM 632 O O . LEU A 1 81 ? 1.524 -0.065 -0.406 1.00 91.94 81 LEU A O 1
ATOM 636 N N . TRP A 1 82 ? 0.676 0.063 1.676 1.00 90.69 82 TRP A N 1
ATOM 637 C CA . TRP A 1 82 ? 1.044 1.464 1.890 1.00 90.69 82 TRP A CA 1
ATOM 638 C C . TRP A 1 82 ? 2.561 1.651 1.877 1.00 90.69 82 TRP A C 1
ATOM 640 O O . TRP A 1 82 ? 3.065 2.518 1.151 1.00 90.69 82 TRP A O 1
ATOM 650 N N . MET A 1 83 ? 3.309 0.802 2.584 1.00 88.81 83 MET A N 1
ATOM 651 C CA . MET A 1 83 ? 4.769 0.831 2.587 1.00 88.81 83 MET A CA 1
ATOM 652 C C . MET A 1 83 ? 5.325 0.644 1.171 1.00 88.81 83 MET A C 1
ATOM 654 O O . MET A 1 83 ? 6.145 1.447 0.713 1.00 88.81 83 MET A O 1
ATOM 658 N N . MET A 1 84 ? 4.853 -0.366 0.439 1.00 87.12 84 MET A N 1
ATOM 659 C CA . MET A 1 84 ? 5.264 -0.631 -0.935 1.00 87.12 84 MET A CA 1
ATOM 660 C C . MET A 1 84 ? 4.971 0.574 -1.835 1.00 87.12 84 MET A C 1
ATOM 662 O O . MET A 1 84 ? 5.852 0.999 -2.588 1.00 87.12 84 MET A O 1
ATOM 666 N N . SER A 1 85 ? 3.784 1.176 -1.719 1.00 87.69 85 SER A N 1
ATOM 667 C CA . SER A 1 85 ? 3.402 2.357 -2.502 1.00 87.69 85 SER A CA 1
ATOM 668 C C . SER A 1 85 ? 4.335 3.550 -2.261 1.00 87.69 85 SER A C 1
ATOM 670 O O . SER A 1 85 ? 4.748 4.209 -3.216 1.00 87.69 85 SER A O 1
ATOM 672 N N . SER A 1 86 ? 4.757 3.775 -1.010 1.00 84.75 86 SER A N 1
ATOM 673 C CA . SER A 1 86 ? 5.636 4.891 -0.637 1.00 84.75 86 SER A CA 1
ATOM 674 C C . SER A 1 86 ? 7.060 4.735 -1.189 1.00 84.75 86 SER A C 1
ATOM 676 O O . SER A 1 86 ? 7.742 5.714 -1.504 1.00 84.75 86 SER A O 1
ATOM 678 N N . ARG A 1 87 ? 7.515 3.487 -1.354 1.00 83.62 87 ARG A N 1
ATOM 679 C CA . ARG A 1 87 ? 8.857 3.156 -1.853 1.00 83.62 87 ARG A CA 1
ATOM 680 C C . ARG A 1 87 ? 8.940 3.154 -3.378 1.00 83.62 87 ARG A C 1
ATOM 682 O O . ARG A 1 87 ? 10.038 3.292 -3.925 1.00 83.62 87 ARG A O 1
ATOM 689 N N . TRP A 1 88 ? 7.814 3.016 -4.075 1.00 79.69 88 TRP A N 1
ATOM 690 C CA . TRP A 1 88 ? 7.773 2.965 -5.535 1.00 79.69 88 TRP A CA 1
ATOM 691 C C . TRP A 1 88 ? 7.991 4.344 -6.166 1.00 79.69 88 TRP A C 1
ATOM 693 O O . TRP A 1 88 ? 7.083 5.161 -6.319 1.00 79.69 88 TRP A O 1
ATOM 703 N N . ARG A 1 89 ? 9.231 4.599 -6.591 1.00 78.88 89 ARG A N 1
ATOM 704 C CA . ARG A 1 89 ? 9.621 5.855 -7.242 1.00 78.88 89 ARG A CA 1
ATOM 705 C C . ARG A 1 89 ? 9.350 5.832 -8.744 1.00 78.88 89 ARG A C 1
ATOM 707 O O . ARG A 1 89 ? 9.531 4.820 -9.419 1.00 78.88 89 ARG A O 1
ATOM 714 N N . GLN A 1 90 ? 8.985 6.995 -9.278 1.00 86.81 90 GLN A N 1
ATOM 715 C CA . GLN A 1 90 ? 8.880 7.220 -10.716 1.00 86.81 90 GLN A CA 1
ATOM 716 C C . GLN A 1 90 ? 10.230 6.945 -11.406 1.00 86.81 90 GLN A C 1
ATOM 718 O O . GLN A 1 90 ? 11.265 7.437 -10.939 1.00 86.81 90 GLN A O 1
ATOM 723 N N . PRO A 1 91 ? 10.255 6.208 -12.535 1.00 86.62 91 PRO A N 1
ATOM 724 C CA . PRO A 1 91 ? 11.488 5.993 -13.274 1.00 86.62 91 PRO A CA 1
ATOM 725 C C . PRO A 1 91 ? 11.993 7.333 -13.807 1.00 86.62 91 PRO A C 1
ATOM 727 O O . PRO A 1 91 ? 11.293 8.064 -14.511 1.00 86.62 91 PRO A O 1
ATOM 730 N N . SER A 1 92 ? 13.230 7.667 -13.456 1.00 88.62 92 SER A N 1
ATOM 731 C CA . SER A 1 92 ? 13.838 8.921 -13.888 1.00 88.62 92 SER A CA 1
ATOM 732 C C . SER A 1 92 ? 14.490 8.779 -15.267 1.00 88.62 92 SER A C 1
ATOM 734 O O . SER A 1 92 ? 15.059 7.736 -15.605 1.00 88.62 92 SER A O 1
ATOM 736 N N . ARG A 1 93 ? 14.466 9.861 -16.048 1.00 88.44 93 ARG A N 1
ATOM 737 C CA . ARG A 1 93 ? 15.128 9.909 -17.360 1.00 88.44 93 ARG A CA 1
ATOM 738 C C . ARG A 1 93 ? 16.652 9.904 -17.238 1.00 88.44 93 ARG A C 1
ATOM 740 O O . ARG A 1 93 ? 17.314 9.245 -18.030 1.00 88.44 93 ARG A O 1
ATOM 747 N N . SER A 1 94 ? 17.203 10.586 -16.233 1.00 89.06 94 SER A N 1
ATOM 748 C CA . SER A 1 94 ? 18.652 10.676 -16.012 1.00 89.06 94 SER A CA 1
ATOM 749 C C . SER A 1 94 ? 19.281 9.312 -15.731 1.00 89.06 94 SER A C 1
ATOM 751 O O . SER A 1 94 ? 20.298 8.989 -16.337 1.00 89.06 94 SER A O 1
ATOM 753 N N . HIS A 1 95 ? 18.651 8.473 -14.901 1.00 91.25 95 HIS A N 1
ATOM 754 C CA . HIS A 1 95 ? 19.161 7.125 -14.629 1.00 91.25 95 HIS A CA 1
ATOM 755 C C . HIS A 1 95 ? 19.203 6.260 -15.898 1.00 91.25 95 HIS A C 1
ATOM 757 O O . HIS A 1 95 ? 20.167 5.528 -16.099 1.00 91.25 95 HIS A O 1
ATOM 763 N N . TRP A 1 96 ? 18.212 6.373 -16.790 1.00 92.19 96 TRP A N 1
ATOM 764 C CA . TRP A 1 96 ? 18.213 5.639 -18.061 1.00 92.19 96 TRP A CA 1
ATOM 765 C C . TRP A 1 96 ? 19.174 6.212 -19.101 1.00 92.19 96 TRP A C 1
ATOM 767 O O . TRP A 1 96 ? 19.725 5.448 -19.893 1.00 92.19 96 TRP A O 1
ATOM 777 N N . LEU A 1 97 ? 19.416 7.525 -19.099 1.00 92.12 97 LEU A N 1
ATOM 778 C CA . LEU A 1 97 ? 20.457 8.135 -19.926 1.00 92.12 97 LEU A CA 1
ATOM 779 C C . LEU A 1 97 ? 21.847 7.668 -19.483 1.00 92.12 97 LEU A C 1
ATOM 781 O O . LEU A 1 97 ? 22.609 7.192 -20.315 1.00 92.12 97 LEU A O 1
ATOM 785 N N . ILE A 1 98 ? 22.149 7.724 -18.183 1.00 93.38 98 ILE A N 1
ATOM 786 C CA . ILE A 1 98 ? 23.450 7.308 -17.638 1.00 93.38 98 ILE A CA 1
ATOM 787 C C . ILE A 1 98 ? 23.630 5.794 -17.780 1.00 93.38 98 ILE A C 1
ATOM 789 O O . ILE A 1 98 ? 24.605 5.344 -18.373 1.00 93.38 98 ILE A O 1
ATOM 793 N N . GLY A 1 99 ? 22.674 4.996 -17.297 1.00 92.81 99 GLY A N 1
ATOM 794 C CA . GLY A 1 99 ? 22.749 3.535 -17.345 1.00 92.81 99 GLY A CA 1
ATOM 795 C C . GLY A 1 99 ? 22.737 2.982 -18.770 1.00 92.81 99 GLY A C 1
ATOM 796 O O . GLY A 1 99 ? 23.532 2.105 -19.100 1.00 92.81 99 GLY A O 1
ATOM 797 N N . GLY A 1 100 ? 21.892 3.536 -19.645 1.00 91.31 100 GLY A N 1
ATOM 798 C CA . GLY A 1 100 ? 21.891 3.178 -21.063 1.00 91.31 100 GLY A CA 1
ATOM 799 C C . GLY A 1 100 ? 23.178 3.596 -21.774 1.00 91.31 100 GLY A C 1
ATOM 800 O O . GLY A 1 100 ? 23.639 2.870 -22.648 1.00 91.31 100 GLY A O 1
ATOM 801 N N . GLY A 1 101 ? 23.794 4.711 -21.365 1.00 92.44 101 GLY A N 1
ATOM 802 C CA . GLY A 1 101 ? 25.081 5.172 -21.889 1.00 92.44 101 GLY A CA 1
ATOM 803 C C . GLY A 1 101 ? 26.225 4.259 -21.479 1.00 92.44 101 GLY A C 1
ATOM 804 O O . GLY A 1 101 ? 27.018 3.864 -22.325 1.00 92.44 101 GLY A O 1
ATOM 805 N N . LEU A 1 102 ? 26.263 3.846 -20.210 1.00 94.88 102 LEU A N 1
ATOM 806 C CA . LEU A 1 102 ? 27.225 2.861 -19.713 1.00 94.88 102 LEU A CA 1
ATOM 807 C C . LEU A 1 102 ? 27.087 1.518 -20.442 1.00 94.88 102 LEU A C 1
ATOM 809 O O . LEU A 1 102 ? 28.090 0.944 -20.860 1.00 94.88 102 LEU A O 1
ATOM 813 N N . LEU A 1 103 ? 25.855 1.039 -20.650 1.00 92.69 103 LEU A N 1
ATOM 814 C CA . LEU A 1 103 ? 25.607 -0.202 -21.385 1.00 92.69 103 LEU A CA 1
ATOM 815 C C . LEU A 1 103 ? 26.005 -0.086 -22.864 1.00 92.69 103 LEU A C 1
ATOM 817 O O . LEU A 1 103 ? 26.674 -0.972 -23.391 1.00 92.69 103 LEU A O 1
ATOM 821 N N . ALA A 1 104 ? 25.635 1.006 -23.534 1.00 91.06 104 ALA A N 1
ATOM 822 C CA . ALA A 1 104 ? 26.017 1.246 -24.922 1.00 91.06 104 ALA A CA 1
ATOM 823 C C . ALA A 1 104 ? 27.534 1.404 -25.080 1.00 91.06 104 ALA A C 1
ATOM 825 O O . ALA A 1 104 ? 28.094 0.923 -26.061 1.00 91.06 104 ALA A O 1
ATOM 826 N N . LEU A 1 105 ? 28.205 2.026 -24.105 1.00 90.50 105 LEU A N 1
ATOM 827 C CA . LEU A 1 105 ? 29.657 2.190 -24.094 1.00 90.50 105 LEU A CA 1
ATOM 828 C C . LEU A 1 105 ? 30.340 0.834 -23.956 1.00 90.50 105 LEU A C 1
ATOM 830 O O . LEU A 1 105 ? 31.259 0.543 -24.711 1.00 90.50 105 LEU A O 1
ATOM 834 N N . LEU A 1 106 ? 29.857 -0.018 -23.049 1.00 90.25 106 LEU A N 1
ATOM 835 C CA . LEU A 1 106 ? 30.351 -1.384 -22.902 1.00 90.25 106 LEU A CA 1
ATOM 836 C C . LEU A 1 106 ? 30.218 -2.169 -24.216 1.00 90.25 106 LEU A C 1
ATOM 838 O O . LEU A 1 106 ? 31.187 -2.767 -24.675 1.00 90.25 106 LEU A O 1
ATOM 842 N N . LEU A 1 107 ? 29.045 -2.125 -24.854 1.00 87.88 107 LEU A N 1
ATOM 843 C CA . LEU A 1 107 ? 28.808 -2.796 -26.138 1.00 87.88 107 LEU A CA 1
ATOM 844 C C . LEU A 1 107 ? 29.699 -2.237 -27.255 1.00 87.88 107 LEU A C 1
ATOM 846 O O . LEU A 1 107 ? 30.240 -2.995 -28.060 1.00 87.88 107 LEU A O 1
ATOM 850 N N . TYR A 1 108 ? 29.890 -0.919 -27.281 1.00 84.75 108 TYR A N 1
ATOM 851 C CA . TYR A 1 108 ? 30.775 -0.260 -28.233 1.00 84.75 108 TYR A CA 1
ATOM 852 C C . TYR A 1 108 ? 32.247 -0.620 -28.007 1.00 84.75 108 TYR A C 1
ATOM 854 O O . TYR A 1 108 ? 32.967 -0.831 -28.973 1.00 84.75 108 TYR A O 1
ATOM 862 N N . LEU A 1 109 ? 32.712 -0.758 -26.767 1.00 84.69 109 LEU A N 1
ATOM 863 C CA . LEU A 1 109 ? 34.080 -1.205 -26.495 1.00 84.69 109 LEU A CA 1
ATOM 864 C C . LEU A 1 109 ? 34.289 -2.673 -26.888 1.00 84.69 109 LEU A C 1
ATOM 866 O O . LEU A 1 109 ? 35.337 -3.014 -27.423 1.00 84.69 109 LEU A O 1
ATOM 870 N N . LEU A 1 110 ? 33.294 -3.536 -26.674 1.00 84.75 110 LEU A N 1
ATOM 871 C CA . LEU A 1 110 ? 33.398 -4.959 -27.011 1.00 84.75 110 LEU A CA 1
ATOM 872 C C . LEU A 1 110 ? 33.372 -5.229 -28.521 1.00 84.75 110 LEU A C 1
ATOM 874 O O . LEU A 1 110 ? 34.047 -6.137 -28.991 1.00 84.75 110 LEU A O 1
ATOM 878 N N . ILE A 1 111 ? 32.573 -4.471 -29.277 1.00 80.50 111 ILE A N 1
ATOM 879 C CA . ILE A 1 111 ? 32.300 -4.750 -30.697 1.00 80.50 111 ILE A CA 1
ATOM 880 C C . ILE A 1 111 ? 32.872 -3.651 -31.602 1.00 80.50 111 ILE A C 1
ATOM 882 O O . ILE A 1 111 ? 33.423 -3.928 -32.664 1.00 80.50 111 ILE A O 1
ATOM 886 N N . GLY A 1 112 ? 32.752 -2.395 -31.180 1.00 69.50 112 GLY A N 1
ATOM 887 C CA . GLY A 1 112 ? 33.079 -1.193 -31.949 1.00 69.50 112 GLY A CA 1
ATOM 888 C C . GLY A 1 112 ? 34.572 -0.938 -32.151 1.00 69.50 112 GLY A C 1
ATOM 889 O O . GLY A 1 112 ? 34.919 -0.271 -33.118 1.00 69.50 112 GLY A O 1
ATOM 890 N N . ILE A 1 113 ? 35.464 -1.513 -31.330 1.00 68.31 113 ILE A N 1
ATOM 891 C CA . ILE A 1 113 ? 36.927 -1.433 -31.544 1.00 68.31 113 ILE A CA 1
ATOM 892 C C . ILE A 1 113 ? 37.337 -2.054 -32.892 1.00 68.31 113 ILE A C 1
ATOM 894 O O . ILE A 1 113 ? 38.329 -1.645 -33.489 1.00 68.31 113 ILE A O 1
ATOM 898 N N . HIS A 1 114 ? 36.553 -3.004 -33.409 1.00 73.31 114 HIS A N 1
ATOM 899 C CA . HIS A 1 114 ? 36.794 -3.628 -34.712 1.00 73.31 114 HIS A CA 1
ATOM 900 C C . HIS A 1 114 ? 36.341 -2.773 -35.906 1.00 73.31 114 HIS A C 1
ATOM 902 O O . HIS A 1 114 ? 36.578 -3.156 -37.052 1.00 73.31 114 HIS A O 1
ATOM 908 N N . PHE A 1 115 ? 35.691 -1.631 -35.666 1.00 69.69 115 PHE A N 1
ATOM 909 C CA . PHE A 1 115 ? 35.139 -0.771 -36.707 1.00 69.69 115 PHE A CA 1
ATOM 910 C C . PHE A 1 115 ? 35.950 0.531 -36.865 1.00 69.69 115 PHE A C 1
ATOM 912 O O . PHE A 1 115 ? 36.518 1.038 -35.898 1.00 69.69 115 PHE A O 1
ATOM 919 N N . PRO A 1 116 ? 36.028 1.102 -38.083 1.00 76.31 116 PRO A N 1
ATOM 920 C CA . PRO A 1 116 ? 36.782 2.330 -38.337 1.00 76.31 116 PRO A CA 1
ATOM 921 C C . PRO A 1 116 ? 36.238 3.535 -37.546 1.00 76.31 116 PRO A C 1
ATOM 923 O O . PRO A 1 116 ? 35.058 3.605 -37.215 1.00 76.31 116 PRO A O 1
ATOM 926 N N . ALA A 1 117 ? 37.090 4.534 -37.291 1.00 66.88 117 ALA A N 1
ATOM 927 C CA . ALA A 1 117 ? 36.839 5.655 -36.369 1.00 66.88 117 ALA A CA 1
ATOM 928 C C . ALA A 1 117 ? 35.555 6.492 -36.616 1.00 66.88 117 ALA A C 1
ATOM 930 O O . ALA A 1 117 ? 35.137 7.245 -35.741 1.00 66.88 117 ALA A O 1
ATOM 931 N N . GLY A 1 118 ? 34.891 6.350 -37.770 1.00 63.50 118 GLY A N 1
ATOM 932 C CA . GLY A 1 118 ? 33.614 7.008 -38.091 1.00 63.50 118 GLY A CA 1
ATOM 933 C C . GLY A 1 118 ? 32.367 6.390 -37.437 1.00 63.50 118 GLY A C 1
ATOM 934 O O . GLY A 1 118 ? 31.258 6.874 -37.651 1.00 63.50 118 GLY A O 1
ATOM 935 N N . VAL A 1 119 ? 32.513 5.327 -36.643 1.00 72.31 119 VAL A N 1
ATOM 936 C CA . VAL A 1 119 ? 31.392 4.505 -36.145 1.00 72.31 119 VAL A CA 1
ATOM 937 C C . VAL A 1 119 ? 30.807 5.002 -34.808 1.00 72.31 119 VAL A C 1
ATOM 939 O O . VAL A 1 119 ? 29.878 4.410 -34.261 1.00 72.31 119 VAL A O 1
ATOM 942 N N . ILE A 1 120 ? 31.236 6.171 -34.321 1.00 78.44 120 ILE A N 1
ATOM 943 C CA . ILE A 1 120 ? 30.641 6.830 -33.141 1.00 78.44 120 ILE A CA 1
ATOM 944 C C . ILE A 1 120 ? 29.128 7.072 -33.289 1.00 78.44 120 ILE A C 1
ATOM 946 O O . ILE A 1 120 ? 28.390 7.074 -32.305 1.00 78.44 120 ILE A O 1
ATOM 950 N N . VAL A 1 121 ? 28.636 7.200 -34.525 1.00 83.62 121 VAL A N 1
ATOM 951 C CA . VAL A 1 121 ? 27.200 7.295 -34.818 1.00 83.62 121 VAL A CA 1
ATOM 952 C C . VAL A 1 121 ? 26.458 6.031 -34.371 1.00 83.62 121 VAL A C 1
ATOM 954 O O . VAL A 1 121 ? 25.372 6.146 -33.810 1.00 83.62 121 VAL A O 1
ATOM 957 N N . LEU A 1 122 ? 27.044 4.834 -34.528 1.00 82.38 122 LEU A N 1
ATOM 958 C CA . LEU A 1 122 ? 26.429 3.595 -34.036 1.00 82.38 122 LEU A CA 1
ATOM 959 C C . LEU A 1 122 ? 26.344 3.578 -32.511 1.00 82.38 122 LEU A C 1
ATOM 961 O O . LEU A 1 122 ? 25.329 3.138 -31.979 1.00 82.38 122 LEU A O 1
ATOM 965 N N . PHE A 1 123 ? 27.355 4.101 -31.811 1.00 86.56 123 PHE A N 1
ATOM 966 C CA . PHE A 1 123 ? 27.286 4.269 -30.359 1.00 86.56 123 PHE A CA 1
ATOM 967 C C . PHE A 1 123 ? 26.129 5.190 -29.959 1.00 86.56 123 PHE A C 1
ATOM 969 O O . PHE A 1 123 ? 25.323 4.817 -29.111 1.00 86.56 123 PHE A O 1
ATOM 976 N N . LEU A 1 124 ? 26.004 6.361 -30.594 1.00 88.31 124 LEU A N 1
ATOM 977 C CA . LEU A 1 124 ? 24.940 7.320 -30.280 1.00 88.31 124 LEU A CA 1
ATOM 978 C C . LEU A 1 124 ? 23.543 6.751 -30.568 1.00 88.31 124 LEU A C 1
ATOM 980 O O . LEU A 1 124 ? 22.634 6.918 -29.755 1.00 88.31 124 LEU A O 1
ATOM 984 N N . VAL A 1 125 ? 23.375 6.042 -31.689 1.00 89.50 125 VAL A N 1
ATOM 985 C CA . VAL A 1 125 ? 22.113 5.370 -32.043 1.00 89.50 125 VAL A CA 1
ATOM 986 C C . VAL A 1 125 ? 21.788 4.265 -31.040 1.00 89.50 125 VAL A C 1
ATOM 988 O O . VAL A 1 125 ? 20.663 4.202 -30.545 1.00 89.50 125 VAL A O 1
ATOM 991 N N . LEU A 1 126 ? 22.765 3.422 -30.698 1.00 89.38 126 LEU A N 1
ATOM 992 C CA . LEU A 1 126 ? 22.593 2.334 -29.738 1.00 89.38 126 LEU A CA 1
ATOM 993 C C . LEU A 1 126 ? 22.241 2.871 -28.347 1.00 89.38 126 LEU A C 1
ATOM 995 O O . LEU A 1 126 ? 21.305 2.382 -27.716 1.00 89.38 126 LEU A O 1
ATOM 999 N N . TRP A 1 127 ? 22.948 3.907 -27.895 1.00 94.06 127 TRP A N 1
ATOM 1000 C CA . TRP A 1 127 ? 22.675 4.585 -26.633 1.00 94.06 127 TRP A CA 1
ATOM 1001 C C . TRP A 1 127 ? 21.257 5.153 -26.602 1.00 94.06 127 TRP A C 1
ATOM 1003 O O . TRP A 1 127 ? 20.486 4.821 -25.700 1.00 94.06 127 TRP A O 1
ATOM 1013 N N . GLY A 1 128 ? 20.882 5.939 -27.615 1.00 93.38 128 GLY A N 1
ATOM 1014 C CA . GLY A 1 128 ? 19.543 6.511 -27.723 1.00 93.38 128 GLY A CA 1
ATOM 1015 C C . GLY A 1 128 ? 18.450 5.441 -27.705 1.00 93.38 128 GLY A C 1
ATOM 1016 O O . GLY A 1 128 ? 17.468 5.580 -26.974 1.00 93.38 128 GLY A O 1
ATOM 1017 N N . LEU A 1 129 ? 18.642 4.343 -28.443 1.00 94.62 129 LEU A N 1
ATOM 1018 C CA . LEU A 1 129 ? 17.682 3.244 -28.526 1.00 94.62 129 LEU A CA 1
ATOM 1019 C C . LEU A 1 129 ? 17.524 2.511 -27.185 1.00 94.62 129 LEU A C 1
ATOM 1021 O O . LEU A 1 129 ? 16.399 2.324 -26.720 1.00 94.62 129 LEU A O 1
ATOM 1025 N N . ILE A 1 130 ? 18.631 2.137 -26.536 1.00 92.69 130 ILE A N 1
ATOM 1026 C CA . ILE A 1 130 ? 18.627 1.452 -25.235 1.00 92.69 130 ILE A CA 1
ATOM 1027 C C . ILE A 1 130 ? 17.982 2.337 -24.166 1.00 92.69 130 ILE A C 1
ATOM 1029 O O . ILE A 1 130 ? 17.080 1.887 -23.454 1.00 92.69 130 ILE A O 1
ATOM 1033 N N . SER A 1 131 ? 18.406 3.599 -24.067 1.00 93.69 131 SER A N 1
ATOM 1034 C CA . SER A 1 131 ? 17.868 4.541 -23.084 1.00 93.69 131 SER A CA 1
ATOM 1035 C C . SER A 1 131 ? 16.379 4.802 -23.309 1.00 93.69 131 SER A C 1
ATOM 1037 O O . SER A 1 131 ? 15.608 4.780 -22.350 1.00 93.69 131 SER A O 1
ATOM 1039 N N . TYR A 1 132 ? 15.947 5.002 -24.559 1.00 93.75 132 TYR A N 1
ATOM 1040 C CA . TYR A 1 132 ? 14.543 5.255 -24.880 1.00 93.75 132 TYR A CA 1
ATOM 1041 C C . TYR A 1 132 ? 13.656 4.035 -24.614 1.00 93.75 132 TYR A C 1
ATOM 1043 O O . TYR A 1 132 ? 12.650 4.153 -23.912 1.00 93.75 132 TYR A O 1
ATOM 1051 N N . LEU A 1 133 ? 14.021 2.856 -25.130 1.00 93.56 133 LEU A N 1
ATOM 1052 C CA . LEU A 1 133 ? 13.227 1.636 -24.952 1.00 93.56 133 LEU A CA 1
ATOM 1053 C C . LEU A 1 133 ? 13.187 1.195 -23.486 1.00 93.56 133 LEU A C 1
ATOM 1055 O O . LEU A 1 133 ? 12.123 0.820 -22.987 1.00 93.56 133 LEU A O 1
ATOM 1059 N N . GLY A 1 134 ? 14.315 1.289 -22.776 1.00 91.06 134 GLY A N 1
ATOM 1060 C CA . GLY A 1 134 ? 14.395 0.999 -21.347 1.00 91.06 134 GLY A CA 1
ATOM 1061 C C . GLY A 1 134 ? 13.522 1.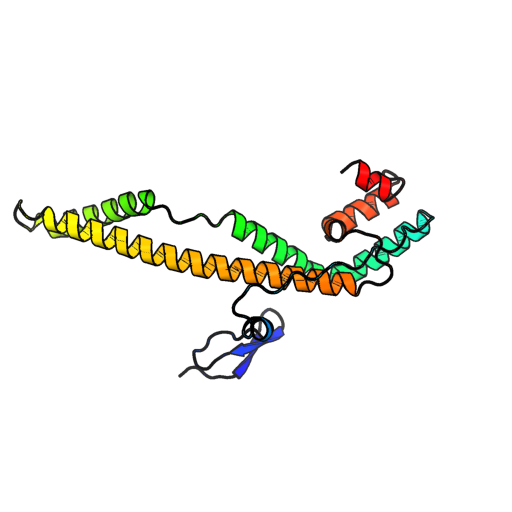939 -20.514 1.00 91.06 134 GLY A C 1
ATOM 1062 O O . GLY A 1 134 ? 12.724 1.494 -19.679 1.00 91.06 134 GLY A O 1
ATOM 1063 N N . TYR A 1 135 ? 13.574 3.240 -20.810 1.00 92.81 135 TYR A N 1
ATOM 1064 C CA . TYR A 1 135 ? 12.707 4.225 -20.171 1.00 92.81 135 TYR A CA 1
ATOM 1065 C C . TYR A 1 135 ? 11.223 3.960 -20.460 1.00 92.81 135 TYR A C 1
ATOM 1067 O O . TYR A 1 135 ? 10.421 3.902 -19.532 1.00 92.81 135 TYR A O 1
ATOM 1075 N N . GLN A 1 136 ? 10.841 3.718 -21.716 1.00 92.25 136 GLN A N 1
ATOM 1076 C CA . GLN A 1 136 ? 9.448 3.436 -22.081 1.00 92.25 136 GLN A CA 1
ATOM 1077 C C . GLN A 1 136 ? 8.913 2.169 -21.405 1.00 92.25 136 GLN A C 1
ATOM 1079 O O . GLN A 1 136 ? 7.797 2.165 -20.882 1.00 92.25 136 GLN A O 1
ATOM 1084 N N . ARG A 1 137 ? 9.710 1.095 -21.371 1.00 91.50 137 ARG A N 1
ATOM 1085 C CA . ARG A 1 137 ? 9.331 -0.155 -20.702 1.00 91.50 137 ARG A CA 1
ATOM 1086 C C . ARG A 1 137 ? 9.149 0.048 -19.199 1.00 91.50 137 ARG A C 1
ATOM 1088 O O . ARG A 1 137 ? 8.130 -0.375 -18.658 1.00 91.50 137 ARG A O 1
ATOM 1095 N N . SER A 1 138 ? 10.103 0.706 -18.539 1.00 90.25 138 SER A N 1
ATOM 1096 C CA . SER A 1 138 ? 10.016 0.979 -17.098 1.00 90.25 138 SER A CA 1
ATOM 1097 C C . SER A 1 138 ? 8.859 1.915 -16.751 1.00 90.25 138 SER A C 1
ATOM 1099 O O . SER A 1 138 ? 8.191 1.698 -15.747 1.00 90.25 138 SER A O 1
ATOM 1101 N N . TRP A 1 139 ? 8.551 2.893 -17.606 1.00 90.69 139 TRP A N 1
ATOM 1102 C CA . TRP A 1 139 ? 7.401 3.779 -17.434 1.00 90.69 139 TRP A CA 1
ATOM 1103 C C . TRP A 1 139 ? 6.067 3.036 -17.526 1.00 90.69 139 TRP A C 1
ATOM 1105 O O . TRP A 1 139 ? 5.206 3.199 -16.664 1.00 90.69 139 TRP A O 1
ATOM 1115 N N . ARG A 1 140 ? 5.898 2.169 -18.532 1.00 90.19 140 ARG A N 1
ATOM 1116 C CA . ARG A 1 140 ? 4.684 1.345 -18.667 1.00 90.19 140 ARG A CA 1
ATOM 1117 C C . ARG A 1 140 ? 4.513 0.392 -17.489 1.00 90.19 140 ARG A C 1
ATOM 1119 O O . ARG A 1 140 ? 3.408 0.277 -16.968 1.00 90.19 140 ARG A O 1
ATOM 1126 N N . ALA A 1 141 ? 5.598 -0.250 -17.057 1.00 89.00 141 ALA A N 1
ATOM 1127 C CA . ALA A 1 141 ? 5.585 -1.101 -15.874 1.00 89.00 141 ALA A CA 1
ATOM 1128 C C . ALA A 1 141 ? 5.208 -0.294 -14.622 1.00 89.00 141 ALA A C 1
ATOM 1130 O O . ALA A 1 141 ? 4.307 -0.697 -13.896 1.00 89.00 141 ALA A O 1
ATOM 1131 N N . TYR A 1 142 ? 5.818 0.879 -14.420 1.00 89.69 142 TYR A N 1
ATOM 1132 C CA . TYR A 1 142 ? 5.494 1.785 -13.317 1.00 89.69 142 TYR A CA 1
ATOM 1133 C C . TYR A 1 142 ? 4.007 2.143 -13.272 1.00 89.69 142 TYR A C 1
ATOM 1135 O O . TYR A 1 142 ? 3.381 2.001 -12.228 1.00 89.69 142 TYR A O 1
ATOM 1143 N N . LEU A 1 143 ? 3.416 2.537 -14.403 1.00 89.31 143 LEU A N 1
ATOM 1144 C CA . LEU A 1 143 ? 1.991 2.866 -14.466 1.00 89.31 143 LEU A CA 1
ATOM 1145 C C . LEU A 1 143 ? 1.090 1.656 -14.191 1.00 89.31 143 LEU A C 1
ATOM 1147 O O . LEU A 1 143 ? 0.083 1.797 -13.501 1.00 89.31 143 LEU A O 1
ATOM 1151 N N . ALA A 1 144 ? 1.440 0.481 -14.719 1.00 86.31 144 ALA A N 1
ATOM 1152 C CA . ALA A 1 144 ? 0.678 -0.743 -14.489 1.00 86.31 144 ALA A CA 1
ATOM 1153 C C . ALA A 1 144 ? 0.706 -1.155 -13.010 1.00 86.31 144 ALA A C 1
ATOM 1155 O O . ALA A 1 144 ? -0.338 -1.457 -12.437 1.00 86.31 144 ALA A O 1
ATOM 1156 N N . HIS A 1 145 ? 1.884 -1.115 -12.384 1.00 87.19 145 HIS A N 1
ATOM 1157 C CA . HIS A 1 145 ? 2.041 -1.419 -10.965 1.00 87.19 145 HIS A CA 1
ATOM 1158 C C . HIS A 1 145 ? 1.357 -0.383 -10.082 1.00 87.19 145 HIS A C 1
ATOM 1160 O O . HIS A 1 145 ? 0.602 -0.778 -9.20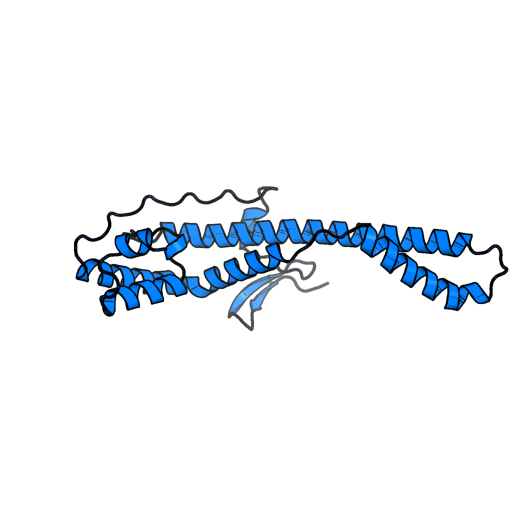7 1.00 87.19 145 HIS A O 1
ATOM 1166 N N . LYS A 1 146 ? 1.524 0.916 -10.360 1.00 88.12 146 LYS A N 1
ATOM 1167 C CA . LYS A 1 146 ? 0.852 1.986 -9.614 1.00 88.12 146 LYS A CA 1
ATOM 1168 C C . LYS A 1 146 ? -0.664 1.787 -9.585 1.00 88.12 146 LYS A C 1
ATOM 1170 O O . LYS A 1 146 ? -1.251 1.782 -8.512 1.00 88.12 146 LYS A O 1
ATOM 1175 N N . ARG A 1 147 ? -1.283 1.561 -10.751 1.00 87.19 147 ARG A N 1
ATOM 1176 C CA . ARG A 1 147 ? -2.733 1.321 -10.843 1.00 87.19 147 ARG A CA 1
ATOM 1177 C C . ARG A 1 147 ? -3.160 0.076 -10.077 1.00 87.19 147 ARG A C 1
ATOM 1179 O O . ARG A 1 147 ? -4.182 0.104 -9.405 1.00 87.19 147 ARG A O 1
ATOM 1186 N N . LYS A 1 148 ? -2.385 -1.007 -10.187 1.00 88.12 148 LYS A N 1
ATOM 1187 C CA . LYS A 1 148 ? -2.670 -2.244 -9.461 1.00 88.12 148 LYS A CA 1
ATOM 1188 C C . LYS A 1 148 ? -2.592 -2.019 -7.948 1.00 88.12 148 LYS A C 1
ATOM 1190 O O . LYS A 1 148 ? -3.539 -2.346 -7.254 1.00 88.12 148 LYS A O 1
ATOM 1195 N N . THR A 1 149 ? -1.517 -1.406 -7.456 1.00 89.38 149 THR A N 1
ATOM 1196 C CA . THR A 1 149 ? -1.337 -1.119 -6.029 1.00 89.38 149 THR A CA 1
ATOM 1197 C C . THR A 1 149 ? -2.434 -0.200 -5.491 1.00 89.38 149 THR A C 1
ATOM 1199 O O . THR A 1 149 ? -2.969 -0.474 -4.428 1.00 89.38 149 THR A O 1
ATOM 1202 N N . GLU A 1 150 ? -2.821 0.855 -6.218 1.00 91.06 150 GLU A N 1
ATOM 1203 C CA . GLU A 1 150 ? -3.925 1.739 -5.803 1.00 91.06 150 GLU A CA 1
ATOM 1204 C C . GLU A 1 150 ? -5.263 0.987 -5.703 1.00 91.06 150 GLU A C 1
ATOM 1206 O O . GLU A 1 150 ? -6.039 1.225 -4.775 1.00 91.06 150 GLU A O 1
ATOM 1211 N N . LEU A 1 151 ? -5.525 0.062 -6.631 1.00 91.06 151 LEU A N 1
ATOM 1212 C CA . LEU A 1 151 ? -6.713 -0.789 -6.606 1.00 91.06 151 LEU A CA 1
ATOM 1213 C C . LEU A 1 151 ? -6.672 -1.793 -5.447 1.00 91.06 151 LEU A C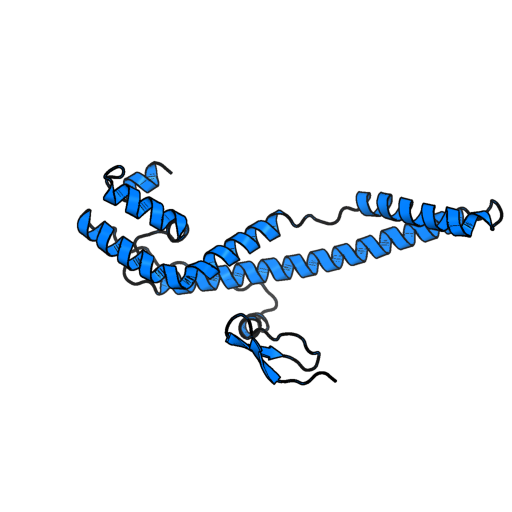 1
ATOM 1215 O O . LEU A 1 151 ? -7.676 -1.947 -4.752 1.00 91.06 151 LEU A O 1
ATOM 1219 N N . ASP A 1 152 ? -5.526 -2.430 -5.209 1.00 90.62 152 ASP A N 1
ATOM 1220 C CA . ASP A 1 152 ? -5.333 -3.389 -4.117 1.00 90.62 152 ASP A CA 1
ATOM 1221 C C . ASP A 1 152 ? -5.487 -2.696 -2.747 1.00 90.62 152 ASP A C 1
ATOM 1223 O O . ASP A 1 152 ? -6.190 -3.212 -1.875 1.00 90.62 152 ASP A O 1
ATOM 1227 N N . ILE A 1 153 ? -4.928 -1.485 -2.585 1.00 92.12 153 ILE A N 1
ATOM 1228 C CA . ILE A 1 153 ? -5.104 -0.645 -1.384 1.00 92.12 153 ILE A CA 1
ATOM 1229 C C . ILE A 1 153 ? -6.584 -0.335 -1.184 1.00 92.12 153 ILE A C 1
ATOM 1231 O O . ILE A 1 153 ? -7.125 -0.618 -0.120 1.00 92.12 153 ILE A O 1
ATOM 1235 N N . ARG A 1 154 ? -7.264 0.202 -2.207 1.00 92.88 154 ARG A N 1
ATOM 1236 C CA . ARG A 1 154 ? -8.676 0.598 -2.092 1.00 92.88 154 ARG A CA 1
ATOM 1237 C C . ARG A 1 154 ? -9.582 -0.585 -1.769 1.00 92.88 154 ARG A C 1
ATOM 1239 O O . ARG A 1 154 ? -10.498 -0.464 -0.964 1.00 92.88 154 ARG A O 1
ATOM 1246 N N . THR A 1 155 ? -9.329 -1.725 -2.401 1.00 91.12 155 THR A N 1
ATOM 1247 C CA . THR A 1 155 ? -10.105 -2.950 -2.196 1.00 91.12 155 THR A CA 1
ATOM 1248 C C . THR A 1 155 ? -9.928 -3.473 -0.774 1.00 91.12 155 THR A C 1
ATOM 1250 O O . THR A 1 155 ? -10.914 -3.796 -0.114 1.00 91.12 155 THR A O 1
ATOM 1253 N N . THR A 1 156 ? -8.689 -3.502 -0.281 1.00 91.75 156 THR A N 1
ATOM 1254 C CA . THR A 1 156 ? -8.376 -3.936 1.088 1.00 91.75 156 THR A CA 1
ATOM 1255 C C . THR A 1 156 ? -8.946 -2.961 2.121 1.00 91.75 156 THR A C 1
ATOM 1257 O O . THR A 1 156 ? -9.592 -3.385 3.075 1.00 91.75 156 THR A O 1
ATOM 1260 N N . GLU A 1 157 ? -8.809 -1.653 1.895 1.00 93.69 157 GLU A N 1
ATOM 1261 C CA . GLU A 1 157 ? -9.391 -0.623 2.759 1.00 93.69 157 GLU A CA 1
ATOM 1262 C C . GLU A 1 157 ? -10.920 -0.751 2.826 1.00 93.69 157 GLU A C 1
ATOM 1264 O O . GLU A 1 157 ? -11.503 -0.711 3.906 1.00 93.69 157 GLU A O 1
ATOM 1269 N N . ASN A 1 158 ? -11.586 -0.983 1.693 1.00 93.38 158 ASN A N 1
ATOM 1270 C CA . ASN A 1 158 ? -13.032 -1.193 1.663 1.00 93.38 158 ASN A CA 1
ATOM 1271 C C . ASN A 1 158 ? -13.466 -2.478 2.381 1.00 93.38 158 ASN A C 1
ATOM 1273 O O . ASN A 1 158 ? -14.524 -2.483 3.006 1.00 93.38 158 ASN A O 1
ATOM 1277 N N . GLN A 1 159 ? -12.676 -3.555 2.329 1.00 92.38 159 GLN A N 1
ATOM 1278 C CA . GLN A 1 159 ? -12.947 -4.769 3.113 1.00 92.38 159 GLN A CA 1
ATOM 1279 C C . GLN A 1 159 ? -12.925 -4.473 4.609 1.00 92.38 159 GLN A C 1
ATOM 1281 O O . GLN A 1 159 ? -13.863 -4.837 5.315 1.00 92.38 159 GLN A O 1
ATOM 1286 N N . ILE A 1 160 ? -11.897 -3.756 5.064 1.00 92.31 160 ILE A N 1
ATOM 1287 C CA . ILE A 1 160 ? -11.757 -3.338 6.459 1.00 92.31 160 ILE A CA 1
ATOM 1288 C C . ILE A 1 160 ? -12.917 -2.422 6.866 1.00 92.31 160 ILE A C 1
ATOM 1290 O O . ILE A 1 160 ? -13.554 -2.656 7.887 1.00 92.31 160 ILE A O 1
ATOM 1294 N N . ARG A 1 161 ? -13.258 -1.423 6.044 1.00 93.19 161 ARG A N 1
ATOM 1295 C CA . ARG A 1 161 ? -14.370 -0.492 6.304 1.00 93.19 161 ARG A CA 1
ATOM 1296 C C . ARG A 1 161 ? -15.727 -1.194 6.360 1.00 93.19 161 ARG A C 1
ATOM 1298 O O . ARG A 1 161 ? -16.535 -0.873 7.225 1.00 93.19 161 ARG A O 1
ATOM 1305 N N . ASN A 1 162 ? -15.979 -2.159 5.476 1.00 93.38 162 ASN A N 1
ATOM 1306 C CA . ASN A 1 162 ? -17.197 -2.970 5.519 1.00 93.38 162 ASN A CA 1
ATOM 1307 C C . ASN A 1 162 ? -17.260 -3.803 6.804 1.00 93.38 162 ASN A C 1
ATOM 1309 O O . ASN A 1 162 ? -18.260 -3.755 7.512 1.00 93.38 162 ASN A O 1
ATOM 1313 N N . PHE A 1 163 ? -16.169 -4.487 7.153 1.00 92.19 163 PHE A N 1
ATOM 1314 C CA . PHE A 1 163 ? -16.091 -5.276 8.381 1.00 92.19 163 PHE A CA 1
ATOM 1315 C C . PHE A 1 163 ? -16.254 -4.420 9.643 1.00 92.19 163 PHE A C 1
ATOM 1317 O O . PHE A 1 163 ? -16.956 -4.801 10.580 1.00 92.19 163 PHE A O 1
ATOM 1324 N N . TYR A 1 164 ? -15.654 -3.231 9.650 1.00 91.50 164 TYR A N 1
ATOM 1325 C CA . TYR A 1 164 ? -15.830 -2.231 10.695 1.00 91.50 164 TYR A CA 1
ATOM 1326 C C . TYR A 1 164 ? -17.294 -1.785 10.807 1.00 91.50 164 TYR A C 1
ATOM 1328 O O . TYR A 1 164 ? -17.837 -1.711 11.905 1.00 91.50 164 TYR A O 1
ATOM 1336 N N . ASN A 1 165 ? -17.968 -1.540 9.682 1.00 91.88 165 ASN A N 1
ATOM 1337 C CA . ASN A 1 165 ? -19.376 -1.143 9.673 1.00 91.88 165 ASN A CA 1
ATOM 1338 C C . ASN A 1 165 ? -20.315 -2.244 10.191 1.00 91.88 165 ASN A C 1
ATOM 1340 O O . ASN A 1 165 ? -21.387 -1.930 10.711 1.00 91.88 165 ASN A O 1
ATOM 1344 N N . ASP A 1 166 ? -19.925 -3.512 10.083 1.00 92.50 166 ASP A N 1
ATOM 1345 C CA . ASP A 1 166 ? -20.677 -4.644 10.633 1.00 92.50 166 ASP A CA 1
ATOM 1346 C C . ASP A 1 166 ? -20.470 -4.820 12.148 1.00 92.50 166 ASP A C 1
ATOM 1348 O O . ASP A 1 166 ? -21.265 -5.496 12.813 1.00 92.50 166 ASP A O 1
ATOM 1352 N N . ALA A 1 167 ? -19.471 -4.148 12.733 1.00 90.19 167 ALA A N 1
ATOM 1353 C CA . ALA A 1 167 ? -19.236 -4.173 14.167 1.00 90.19 167 ALA A CA 1
ATOM 1354 C C . ALA A 1 167 ? -20.427 -3.567 14.927 1.00 90.19 167 ALA A C 1
ATOM 1356 O O . ALA A 1 167 ? -20.819 -2.408 14.763 1.00 90.19 167 ALA A O 1
ATOM 1357 N N . THR A 1 168 ? -21.008 -4.356 15.825 1.00 87.12 168 THR A N 1
ATOM 1358 C CA . THR A 1 168 ? -22.087 -3.886 16.699 1.00 87.12 168 THR A CA 1
ATOM 1359 C C . THR A 1 168 ? -21.519 -3.006 17.807 1.00 87.12 168 THR A C 1
ATOM 1361 O O . THR A 1 168 ? -20.516 -3.368 18.415 1.00 87.12 168 THR A O 1
ATOM 1364 N N . ARG A 1 169 ? -22.170 -1.875 18.111 1.00 85.12 169 ARG A N 1
ATOM 1365 C CA . ARG A 1 169 ? -21.790 -0.942 19.196 1.00 85.12 169 ARG A CA 1
ATOM 1366 C C . ARG A 1 169 ? -20.322 -0.487 19.153 1.00 85.12 169 ARG A C 1
ATOM 1368 O O . ARG A 1 169 ? -19.666 -0.409 20.189 1.00 85.12 169 ARG A O 1
ATOM 1375 N N . CYS A 1 170 ? -19.778 -0.244 17.962 1.00 86.50 170 CYS A N 1
ATOM 1376 C CA . CYS A 1 170 ? -18.415 0.259 17.836 1.00 86.50 170 CYS A CA 1
ATOM 1377 C C . CYS A 1 170 ? -18.369 1.743 18.224 1.00 86.50 170 CYS A C 1
ATOM 1379 O O . CYS A 1 170 ? -19.037 2.565 17.598 1.00 86.50 170 CYS A O 1
ATOM 1381 N N . PHE A 1 171 ? -17.618 2.072 19.274 1.00 87.81 171 PHE A N 1
ATOM 1382 C CA . PHE A 1 171 ? -17.387 3.447 19.734 1.00 87.81 171 PHE A CA 1
ATOM 1383 C C . PHE A 1 171 ? -15.972 3.952 19.391 1.00 87.81 171 PHE A C 1
ATOM 1385 O O . PHE A 1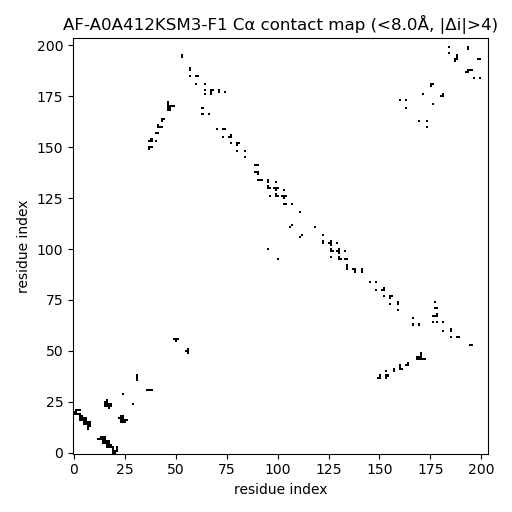 171 ? -15.675 5.127 19.587 1.00 87.81 171 PHE A O 1
ATOM 1392 N N . LEU A 1 172 ? -15.102 3.069 18.886 1.00 86.94 172 LEU A N 1
ATOM 1393 C CA . LEU A 1 172 ? -13.732 3.388 18.492 1.00 86.94 172 LEU A CA 1
ATOM 1394 C C . LEU A 1 172 ? -13.687 3.855 17.035 1.00 86.94 172 LEU A C 1
ATOM 1396 O O . LEU A 1 172 ? -14.242 3.159 16.189 1.00 86.94 172 LEU A O 1
ATOM 1400 N N . PRO A 1 173 ? -12.989 4.954 16.706 1.00 87.69 173 PRO A N 1
ATOM 1401 C CA . PRO A 1 173 ? -12.707 5.301 15.317 1.00 87.69 173 PRO A CA 1
ATOM 1402 C C . PRO A 1 173 ? -11.838 4.232 14.643 1.00 87.69 173 PRO A C 1
ATOM 1404 O O . PRO A 1 173 ? -11.024 3.589 15.305 1.00 87.69 173 PRO A O 1
ATOM 1407 N N . LEU A 1 174 ? -11.965 4.088 13.319 1.00 87.44 174 LEU A N 1
ATOM 1408 C CA . LEU A 1 174 ? -11.268 3.057 12.538 1.00 87.44 174 LEU A CA 1
ATOM 1409 C C . LEU A 1 174 ? -9.748 3.033 12.782 1.00 87.44 174 LEU A C 1
ATOM 1411 O O . LEU A 1 174 ? -9.171 1.959 12.923 1.00 87.44 174 LEU A O 1
ATOM 1415 N N . ASP A 1 175 ? -9.106 4.194 12.893 1.00 83.12 175 ASP A N 1
ATOM 1416 C CA . ASP A 1 175 ? -7.649 4.290 13.073 1.00 83.12 175 ASP A CA 1
ATOM 1417 C C . ASP A 1 175 ? -7.162 3.664 14.395 1.00 83.12 175 ASP A C 1
ATOM 1419 O O . ASP A 1 175 ? -6.020 3.225 14.493 1.00 83.12 175 ASP A O 1
ATOM 1423 N N . TYR A 1 176 ? -8.048 3.545 15.391 1.00 83.00 176 TYR A N 1
ATOM 1424 C CA . TYR A 1 176 ? -7.770 2.915 16.687 1.00 83.00 176 TYR A CA 1
ATOM 1425 C C . TYR A 1 176 ? -8.140 1.430 16.722 1.00 83.00 176 TYR A C 1
ATOM 1427 O O . TYR A 1 176 ? -8.065 0.800 17.775 1.00 83.00 176 TYR A O 1
ATOM 1435 N N . THR A 1 177 ? -8.570 0.867 15.589 1.00 83.50 177 THR A N 1
ATOM 1436 C CA . THR A 1 177 ? -8.943 -0.550 15.491 1.00 83.50 177 THR A CA 1
ATOM 1437 C C . THR A 1 177 ? -7.810 -1.449 14.999 1.00 83.50 177 THR A C 1
ATOM 1439 O O . THR A 1 177 ? -8.022 -2.644 14.792 1.00 83.50 177 THR A O 1
ATOM 1442 N N . SER A 1 178 ? -6.601 -0.899 14.841 1.00 79.62 178 SER A N 1
ATOM 1443 C CA . SER A 1 178 ? -5.419 -1.701 14.544 1.00 79.62 178 SER A CA 1
ATOM 1444 C C . SER A 1 178 ? -5.025 -2.571 15.752 1.00 79.62 178 SER A C 1
ATOM 1446 O O . SER A 1 178 ? -5.257 -2.187 16.906 1.00 79.62 178 SER A O 1
ATOM 1448 N N . PRO A 1 179 ? -4.416 -3.748 15.526 1.00 79.44 179 PRO A N 1
ATOM 1449 C CA . PRO A 1 179 ? -4.156 -4.709 16.604 1.00 79.44 179 PRO A CA 1
ATOM 1450 C C . PRO A 1 179 ? -3.183 -4.175 17.664 1.00 79.44 179 PRO A C 1
ATOM 1452 O O . PRO A 1 179 ? -3.346 -4.439 18.857 1.00 79.44 179 PRO A O 1
ATOM 1455 N N . GLU A 1 180 ? -2.196 -3.387 17.230 1.00 78.81 180 GLU A N 1
ATOM 1456 C CA . GLU A 1 180 ? -1.205 -2.741 18.096 1.00 78.81 180 GLU A CA 1
ATOM 1457 C C . GLU A 1 180 ? -1.869 -1.735 19.045 1.00 78.81 180 GLU A C 1
ATOM 1459 O O . GLU A 1 180 ? -1.712 -1.829 20.263 1.00 78.81 180 GLU A O 1
ATOM 1464 N N . VAL A 1 181 ? -2.715 -0.852 18.505 1.00 81.00 181 VAL A N 1
ATOM 1465 C CA . VAL A 1 181 ? -3.411 0.181 19.285 1.00 81.00 181 VAL A CA 1
ATOM 1466 C C . VAL A 1 181 ? -4.402 -0.442 20.272 1.00 81.00 181 VAL A C 1
ATOM 1468 O O . VAL A 1 181 ? -4.477 -0.011 21.424 1.00 81.00 181 VAL A O 1
ATOM 1471 N N . PHE A 1 182 ? -5.111 -1.512 19.884 1.00 82.31 182 PHE A N 1
ATOM 1472 C CA . PHE A 1 182 ? -5.972 -2.267 20.805 1.00 82.31 182 PHE A CA 1
ATOM 1473 C C . PHE A 1 182 ? -5.205 -2.816 22.009 1.00 82.31 182 PHE A C 1
ATOM 1475 O O . PHE A 1 182 ? -5.695 -2.751 23.141 1.00 82.31 182 PHE A O 1
ATOM 1482 N N . HIS A 1 183 ? -4.020 -3.380 21.771 1.00 81.56 183 HIS A N 1
ATOM 1483 C CA . HIS A 1 183 ? -3.200 -3.951 22.830 1.00 81.56 183 HIS A CA 1
ATOM 1484 C C . HIS A 1 183 ? -2.737 -2.876 23.819 1.00 81.56 183 HIS A C 1
ATOM 1486 O O . HIS A 1 183 ? -2.885 -3.053 25.031 1.00 81.56 183 HIS A O 1
ATOM 1492 N N . GLU A 1 184 ? -2.252 -1.742 23.311 1.00 83.75 184 GLU A N 1
ATOM 1493 C CA . GLU A 1 184 ? -1.823 -0.610 24.135 1.00 83.75 184 GLU A CA 1
ATOM 1494 C C . GLU A 1 184 ? -2.969 -0.014 24.957 1.00 83.75 184 GLU A C 1
ATOM 1496 O O . GLU A 1 184 ? -2.818 0.204 26.160 1.00 83.75 184 GLU A O 1
ATOM 1501 N N . LEU A 1 185 ? -4.134 0.201 24.337 1.00 82.81 185 LEU A N 1
ATOM 1502 C CA . LEU A 1 185 ? -5.323 0.744 24.998 1.00 82.81 185 LEU A CA 1
ATOM 1503 C C . LEU A 1 185 ? -5.781 -0.135 26.163 1.00 82.81 185 LEU A C 1
ATOM 1505 O O . LEU A 1 185 ? -6.040 0.369 27.258 1.00 82.81 185 LEU A O 1
ATOM 1509 N N . ILE A 1 186 ? -5.869 -1.450 25.943 1.00 82.75 186 ILE A N 1
ATOM 1510 C CA . ILE A 1 186 ? -6.305 -2.394 26.977 1.00 82.75 186 ILE A CA 1
ATOM 1511 C C . ILE A 1 186 ? -5.288 -2.437 28.119 1.00 82.75 186 ILE A C 1
ATOM 1513 O O . ILE A 1 186 ? -5.685 -2.360 29.279 1.00 82.75 186 ILE A O 1
ATOM 1517 N N . LEU A 1 187 ? -3.986 -2.491 27.822 1.00 84.31 187 LEU A N 1
ATOM 1518 C CA . LEU A 1 187 ? -2.941 -2.478 28.850 1.00 84.31 187 LEU A CA 1
ATOM 1519 C C . LEU A 1 187 ? -2.899 -1.164 29.639 1.00 84.31 187 LEU A C 1
ATOM 1521 O O . LEU A 1 187 ? -2.739 -1.180 30.862 1.00 84.31 187 LEU A O 1
ATOM 1525 N N . GLY A 1 188 ? -3.050 -0.021 28.971 1.00 82.06 188 GLY A N 1
ATOM 1526 C CA . GLY A 1 188 ? -3.080 1.291 29.615 1.00 82.06 188 GLY A CA 1
ATOM 1527 C C . GLY A 1 188 ? -4.291 1.458 30.536 1.00 82.06 188 GLY A C 1
ATOM 1528 O O . GLY A 1 188 ? -4.157 1.978 31.647 1.00 82.06 188 GLY A O 1
ATOM 1529 N N . LEU A 1 189 ? -5.452 0.941 30.126 1.00 82.56 189 LEU A N 1
ATOM 1530 C CA . LEU A 1 189 ? -6.659 0.926 30.952 1.00 82.56 189 LEU A CA 1
ATOM 1531 C C . LEU A 1 189 ? -6.589 -0.101 32.082 1.00 82.56 189 LEU A C 1
ATOM 1533 O O . LEU A 1 189 ? -7.052 0.206 33.174 1.00 82.56 189 LEU A O 1
ATOM 1537 N N . ASP A 1 190 ? -6.011 -1.286 31.877 1.00 82.31 190 ASP A N 1
ATOM 1538 C CA . ASP A 1 190 ? -5.868 -2.301 32.933 1.00 82.31 190 ASP A CA 1
ATOM 1539 C C . ASP A 1 190 ? -4.831 -1.872 33.989 1.00 82.31 190 ASP A C 1
ATOM 1541 O O . ASP A 1 190 ? -5.058 -2.035 35.188 1.00 82.31 190 ASP A O 1
ATOM 1545 N N . SER A 1 191 ? -3.726 -1.246 33.571 1.00 82.88 191 SER A N 1
ATOM 1546 C CA . SER A 1 191 ? -2.694 -0.711 34.478 1.00 82.88 191 SER A CA 1
ATOM 1547 C C . SER A 1 191 ? -3.120 0.560 35.222 1.00 82.88 191 SER A C 1
ATOM 1549 O O . SER A 1 191 ? -2.498 0.926 36.218 1.00 82.88 191 SER A O 1
ATOM 1551 N N . GLY A 1 192 ? -4.179 1.233 34.759 1.00 78.56 192 GLY A N 1
ATOM 1552 C CA . GLY A 1 192 ? -4.638 2.508 35.312 1.00 78.56 192 GLY A CA 1
ATOM 1553 C C . GLY A 1 192 ? -3.771 3.709 34.925 1.00 78.56 192 GLY A C 1
ATOM 1554 O O . GLY A 1 192 ? -3.956 4.777 35.501 1.00 78.56 192 GLY A O 1
ATOM 1555 N N . MET A 1 193 ? -2.849 3.559 33.961 1.00 77.00 193 MET A N 1
ATOM 1556 C CA . MET A 1 193 ? -2.136 4.696 33.361 1.00 77.00 193 MET A CA 1
ATOM 1557 C C . MET A 1 193 ? -3.071 5.610 32.564 1.00 77.00 193 MET A C 1
ATOM 1559 O O . MET A 1 193 ? -2.808 6.803 32.451 1.00 77.00 193 MET A O 1
ATOM 1563 N N . ILE A 1 194 ? -4.156 5.053 32.026 1.00 74.75 194 ILE A N 1
ATOM 1564 C CA . ILE A 1 194 ? -5.181 5.779 31.283 1.00 74.75 194 ILE A CA 1
ATOM 1565 C C . ILE A 1 194 ? -6.490 5.680 32.070 1.00 74.75 194 ILE A C 1
ATOM 1567 O O . ILE A 1 194 ? -6.895 4.592 32.485 1.00 74.75 194 ILE A O 1
ATOM 1571 N N . THR A 1 195 ? -7.153 6.815 32.286 1.00 67.38 195 THR A N 1
ATOM 1572 C CA . THR A 1 195 ? -8.427 6.894 33.016 1.00 67.38 195 THR A CA 1
ATOM 1573 C C . THR A 1 195 ? -9.645 6.663 32.123 1.00 67.38 195 THR A C 1
ATOM 1575 O O . THR A 1 195 ? -10.646 6.121 32.593 1.00 67.38 195 THR A O 1
ATOM 1578 N N . SER A 1 196 ? -9.560 7.005 30.835 1.00 68.00 196 SER A N 1
ATOM 1579 C CA . SER A 1 196 ? -10.612 6.785 29.839 1.00 68.00 196 SER A CA 1
ATOM 1580 C C . SER A 1 196 ? -10.051 6.741 28.411 1.00 68.00 196 SER A C 1
ATOM 1582 O O . SER A 1 196 ? -8.950 7.221 28.152 1.00 68.00 196 SER A O 1
ATOM 1584 N N . PHE A 1 197 ? -10.820 6.207 27.455 1.00 68.75 197 PHE A N 1
ATOM 1585 C CA . PHE A 1 197 ? -10.452 6.257 26.030 1.00 68.75 197 PHE A CA 1
ATOM 1586 C C . PHE A 1 197 ? -10.235 7.698 25.529 1.00 68.75 197 PHE A C 1
ATOM 1588 O O . PHE A 1 197 ? -9.341 7.949 24.724 1.00 68.75 197 PHE A O 1
ATOM 1595 N N . GLU A 1 198 ? -11.006 8.656 26.047 1.00 70.19 198 GLU A N 1
ATOM 1596 C CA . GLU A 1 198 ? -10.884 10.067 25.678 1.00 70.19 198 GLU A CA 1
ATOM 1597 C C . GLU A 1 198 ? -9.534 10.659 26.117 1.00 70.19 1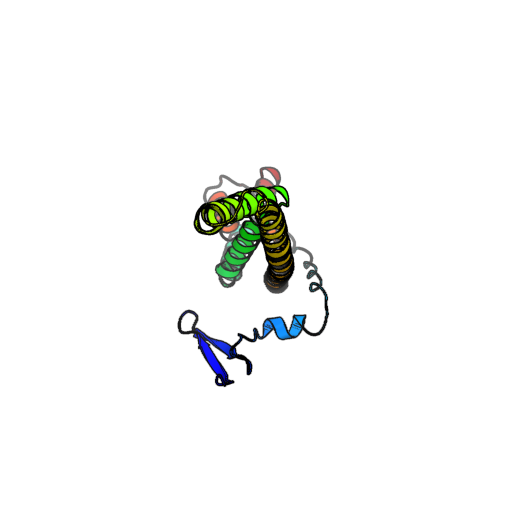98 GLU A C 1
ATOM 1599 O O . GLU A 1 198 ? -8.929 11.433 25.379 1.00 70.19 198 GLU A O 1
ATOM 1604 N N . ASP A 1 199 ? -9.003 10.220 27.262 1.00 64.81 199 ASP A N 1
ATOM 1605 C CA . ASP A 1 199 ? -7.674 10.632 27.727 1.00 64.81 199 ASP A CA 1
ATOM 1606 C C . ASP A 1 199 ? -6.549 10.086 26.836 1.00 64.81 199 ASP A C 1
ATOM 1608 O O . ASP A 1 199 ? -5.525 10.747 26.666 1.00 64.81 199 ASP A O 1
ATOM 1612 N N . TYR A 1 200 ? -6.723 8.903 26.238 1.00 66.19 200 TYR A N 1
ATOM 1613 C CA . TYR A 1 200 ? -5.774 8.386 25.244 1.00 66.19 200 TYR A CA 1
ATOM 1614 C C . TYR A 1 200 ? -5.817 9.216 23.956 1.00 66.19 200 TYR A C 1
ATOM 1616 O O . TYR A 1 200 ? -4.772 9.601 23.443 1.00 66.19 200 TYR A O 1
ATOM 1624 N N . ARG A 1 201 ? -7.022 9.563 23.482 1.00 68.19 201 ARG A N 1
ATOM 1625 C CA . ARG A 1 201 ? -7.247 10.368 22.267 1.00 68.19 201 ARG A CA 1
ATOM 1626 C C . ARG A 1 201 ? -6.705 11.800 22.362 1.00 68.19 201 ARG A C 1
ATOM 1628 O O . ARG A 1 201 ? -6.399 12.405 21.345 1.00 68.19 201 ARG A O 1
ATOM 1635 N N . ILE A 1 202 ? -6.660 12.386 23.559 1.00 65.44 202 ILE A N 1
ATOM 1636 C CA . ILE A 1 202 ? -6.137 13.750 23.764 1.00 65.44 202 ILE A CA 1
ATOM 1637 C C . ILE A 1 202 ? -4.602 13.762 23.813 1.00 65.44 202 ILE A C 1
ATOM 1639 O O . ILE A 1 202 ? -3.987 14.767 23.454 1.00 65.44 202 ILE A O 1
ATOM 1643 N N . ASN A 1 203 ? -3.983 12.670 24.265 1.00 59.41 203 ASN A N 1
ATOM 1644 C CA . ASN A 1 203 ? -2.540 12.596 24.494 1.00 59.41 203 ASN A CA 1
ATOM 1645 C C . ASN A 1 203 ? -1.733 12.038 23.306 1.00 59.41 203 ASN A C 1
ATOM 1647 O O . ASN A 1 203 ? -0.511 12.177 23.326 1.00 59.41 203 ASN A O 1
ATOM 1651 N N . ASN A 1 204 ? -2.391 11.449 22.299 1.00 55.12 204 ASN A N 1
ATOM 1652 C CA . ASN A 1 204 ? -1.802 10.869 21.083 1.00 55.12 204 ASN A CA 1
ATOM 1653 C C . ASN A 1 204 ? -2.611 11.261 19.843 1.00 55.12 204 ASN A C 1
ATOM 1655 O O . ASN A 1 204 ? -1.977 11.542 18.802 1.00 55.12 204 ASN A O 1
#

Secondary structure (DSSP, 8-state):
-PPPEEEE-TTT--EEEE-TTS-EE-TTHHHHSSSSSPPPPPPPPPPPPPPSSHHHHHHHHHHHHHHHGGGHHHHHHHHHHHHHHHH-PPPPHHHHHHHHHHHHHHHHHHHGGGS-GGGHHHHHHHHHHHHHHHHHHHHHHHHHHHHHHHHHHHHHHHHHHHHHHH-TT--S-GGGGSHHHHHHHHHHHHHTS-S-HHHHHHH-

Nearest PDB structures (foldseek):
  6grj-assembly1_E  TM=2.779E-01  e=2.899E+00  Aeromonas hydrophila
  6grj-assembly1_C  TM=2.775E-01  e=5.116E+00  Aeromonas hydrophila

Radius of gyration: 26.7 Å; Cα contacts (8 Å, |Δi|>4): 161; chains: 1; bounding box: 59×40×74 Å

Solvent-accessible surface area (backbone atoms only — not comparable to full-atom values): 11850 Å² total; per-residue (Å²): 136,47,83,61,47,75,44,67,38,92,85,78,67,47,80,42,37,32,37,70,84,58,45,79,47,54,79,72,52,61,71,50,67,80,43,103,56,75,76,82,80,63,79,77,66,82,68,35,79,73,62,93,45,64,69,55,38,52,54,50,48,54,50,48,48,64,58,44,58,80,42,49,68,56,54,54,49,45,51,50,47,53,52,52,57,75,67,64,70,80,80,56,68,64,61,29,50,53,53,20,40,53,52,27,48,52,52,34,62,75,56,44,72,82,48,66,91,81,49,61,60,58,40,52,51,47,18,52,50,46,18,50,52,52,46,53,51,48,46,54,50,50,54,54,49,53,55,48,52,55,43,53,43,49,53,48,50,35,52,51,40,51,55,56,56,68,47,79,82,43,50,70,58,74,88,57,61,42,71,69,51,43,52,52,53,52,51,32,48,73,71,58,80,34,86,45,74,65,59,51,64,75,76,103

pLDDT: mean 81.18, std 12.87, range [38.75, 94.88]

Sequence (204 aa):
MLDKGTRICPFCGEPVTFDETGRRVDVQAGQAAETNGLPELVALRELSPVPGTREETIAELRRLQKYFSDMDEKYAVLEDLWMMSSRWRQPSRSHWLIGGGLLALLLYLLIGIHFPAGVIVLFLVLWGLISYLGYQRSWRAYLAHKRKTELDIRTTENQIRNFYNDATRCFLPLDYTSPEVFHELILGLDSGMITSFEDYRINN

Foldseek 3Di:
DDDFDWDQDPPPRDTWGADPVRDTDDPLVVVVVVDPDADDADDADDAFDQDPDLVVNLVVLVVLLVLLVVCQVLLVVLVVLVVVLVPQDQDDLVCLLVVLLVVLVVVCVVPVVPDPPVCVVVSVVSSCVSSVVVNVVSNVVSVVVNRVSSNVNRSSNNVLRVSNNPDDNHNDDSVCSHNVNSVVVSVCSVVVVDPGPVSVVVVD